Protein AF-A0A2D9Z9W0-F1 (afdb_monomer)

Structure (mmCIF, N/CA/C/O backbone):
data_AF-A0A2D9Z9W0-F1
#
_entry.id   AF-A0A2D9Z9W0-F1
#
loop_
_atom_site.group_PDB
_atom_site.id
_atom_site.type_symbol
_atom_site.label_atom_id
_atom_site.label_alt_id
_atom_site.label_comp_id
_atom_site.label_asym_id
_atom_site.label_entity_id
_atom_site.label_seq_id
_atom_site.pdbx_PDB_ins_code
_atom_site.Cartn_x
_atom_site.Cartn_y
_atom_site.Cartn_z
_atom_site.occupancy
_atom_site.B_iso_or_equiv
_atom_site.auth_seq_id
_atom_site.auth_comp_id
_atom_site.auth_asym_id
_atom_site.auth_atom_id
_atom_site.pdbx_PDB_model_num
ATOM 1 N N . MET A 1 1 ? 29.450 -23.496 -3.946 1.00 30.94 1 MET A N 1
ATOM 2 C CA . MET A 1 1 ? 28.168 -24.181 -3.694 1.00 30.94 1 MET A CA 1
ATOM 3 C C . MET A 1 1 ? 27.355 -23.281 -2.777 1.00 30.94 1 MET A C 1
ATOM 5 O O . MET A 1 1 ? 27.757 -23.101 -1.642 1.00 30.94 1 MET A O 1
ATOM 9 N N . SER A 1 2 ? 26.311 -22.672 -3.347 1.00 36.62 2 SER A N 1
ATOM 10 C CA . SER A 1 2 ? 25.190 -21.944 -2.730 1.00 36.62 2 SER A CA 1
ATOM 11 C C . SER A 1 2 ? 25.469 -20.823 -1.714 1.00 36.62 2 SER A C 1
ATOM 13 O O . SER A 1 2 ? 25.620 -21.081 -0.527 1.00 36.62 2 SER A O 1
ATOM 15 N N . LEU A 1 3 ? 25.364 -19.577 -2.180 1.00 26.69 3 LEU A N 1
ATOM 16 C CA . LEU A 1 3 ? 24.800 -18.461 -1.415 1.00 26.69 3 LEU A CA 1
ATOM 17 C C . LEU A 1 3 ? 23.817 -17.764 -2.360 1.00 26.69 3 LEU A C 1
ATOM 19 O O . LEU A 1 3 ? 24.197 -16.918 -3.162 1.00 26.69 3 LEU A O 1
ATOM 23 N N . HIS A 1 4 ? 22.566 -18.226 -2.338 1.00 31.64 4 HIS A N 1
ATOM 24 C CA . HIS A 1 4 ? 21.444 -17.438 -2.831 1.00 31.64 4 HIS A CA 1
ATOM 25 C C . HIS A 1 4 ? 21.341 -16.226 -1.909 1.00 31.64 4 HIS A C 1
ATOM 27 O O . HIS A 1 4 ? 20.743 -16.309 -0.840 1.00 31.64 4 HIS A O 1
ATOM 33 N N . ASP A 1 5 ? 21.981 -15.134 -2.310 1.00 30.39 5 ASP A N 1
ATOM 34 C CA . ASP A 1 5 ? 21.763 -13.818 -1.731 1.00 30.39 5 ASP A CA 1
ATOM 35 C C . ASP A 1 5 ? 20.418 -13.319 -2.267 1.00 30.39 5 ASP A C 1
ATOM 37 O O . ASP A 1 5 ? 20.311 -12.639 -3.286 1.00 30.39 5 ASP A O 1
ATOM 41 N N . SER A 1 6 ? 19.344 -13.838 -1.672 1.00 30.78 6 SER A N 1
ATOM 42 C CA . SER A 1 6 ? 18.001 -13.375 -1.962 1.00 30.78 6 SER A CA 1
ATOM 43 C C . SER A 1 6 ? 17.861 -11.981 -1.370 1.00 30.78 6 SER A C 1
ATOM 45 O O . SER A 1 6 ? 17.788 -11.833 -0.151 1.00 30.78 6 SER A O 1
ATOM 47 N N . THR A 1 7 ? 17.719 -10.997 -2.256 1.00 34.69 7 THR A N 1
ATOM 48 C CA . THR A 1 7 ? 17.347 -9.574 -2.096 1.00 34.69 7 THR A CA 1
ATOM 49 C C . THR A 1 7 ? 16.147 -9.305 -1.155 1.00 34.69 7 THR A C 1
ATOM 51 O O . THR A 1 7 ? 15.702 -8.175 -0.988 1.00 34.69 7 THR A O 1
ATOM 54 N N . PHE A 1 8 ? 15.600 -10.343 -0.524 1.00 31.48 8 PHE A N 1
ATOM 55 C CA . PHE A 1 8 ? 14.522 -10.321 0.453 1.00 31.48 8 PHE A CA 1
ATOM 56 C C . PHE A 1 8 ? 14.977 -9.991 1.886 1.00 31.48 8 PHE A C 1
ATOM 58 O O . PHE A 1 8 ? 14.178 -9.437 2.641 1.00 31.48 8 PHE A O 1
ATOM 65 N N . ASP A 1 9 ? 16.225 -10.284 2.274 1.00 30.88 9 ASP A N 1
ATOM 66 C CA . ASP A 1 9 ? 16.701 -10.045 3.653 1.00 30.88 9 ASP A CA 1
ATOM 67 C C . ASP A 1 9 ? 17.109 -8.581 3.925 1.00 30.88 9 ASP A C 1
ATOM 69 O O . ASP A 1 9 ? 17.178 -8.153 5.078 1.00 30.88 9 ASP A O 1
ATOM 73 N N . SER A 1 10 ? 17.284 -7.765 2.882 1.00 32.03 10 SER A N 1
ATOM 74 C CA . SER A 1 10 ? 17.683 -6.350 2.970 1.00 32.03 10 SER A CA 1
ATOM 75 C C . SER A 1 10 ? 16.520 -5.372 3.218 1.00 32.03 10 SER A C 1
ATOM 77 O O . SER A 1 10 ? 16.751 -4.177 3.397 1.00 32.03 10 SER A O 1
ATOM 79 N N . ILE A 1 11 ? 15.269 -5.852 3.280 1.00 35.59 11 ILE A N 1
ATOM 80 C CA . ILE A 1 11 ? 14.049 -5.024 3.425 1.00 35.59 11 ILE A CA 1
ATOM 81 C C . ILE A 1 11 ? 13.466 -5.111 4.849 1.00 35.59 11 ILE A C 1
ATOM 83 O O . ILE A 1 11 ? 12.259 -5.020 5.069 1.00 35.59 11 ILE A O 1
ATOM 87 N N . ARG A 1 12 ? 14.316 -5.266 5.868 1.00 29.95 12 ARG A N 1
ATOM 88 C CA . ARG A 1 12 ? 13.912 -4.993 7.255 1.00 29.95 12 ARG A CA 1
ATOM 89 C C . ARG A 1 12 ? 14.568 -3.714 7.765 1.00 29.95 12 ARG A C 1
ATOM 91 O O . ARG A 1 12 ? 15.708 -3.763 8.217 1.00 29.95 12 ARG A O 1
ATOM 98 N N . PRO A 1 13 ? 13.847 -2.581 7.779 1.00 33.75 13 PRO A N 1
ATOM 99 C CA . PRO A 1 13 ? 14.174 -1.499 8.687 1.00 33.75 13 PRO A CA 1
ATOM 100 C C . PRO A 1 13 ? 13.883 -1.955 10.121 1.00 33.75 13 PRO A C 1
ATOM 102 O O . PRO A 1 13 ? 12.813 -2.483 10.429 1.00 33.75 13 PRO A O 1
ATOM 105 N N . THR A 1 14 ? 14.873 -1.766 10.983 1.00 32.84 14 THR A N 1
ATOM 106 C CA . THR A 1 14 ? 14.839 -1.994 12.425 1.00 32.84 14 THR A CA 1
ATOM 107 C C . THR A 1 14 ? 13.664 -1.251 13.065 1.00 32.84 14 THR A C 1
ATOM 109 O O . THR A 1 14 ? 13.424 -0.076 12.802 1.00 32.84 14 THR A O 1
ATOM 112 N N . ASN A 1 15 ? 12.938 -1.967 13.917 1.00 39.62 15 ASN A N 1
ATOM 113 C CA . ASN A 1 15 ? 11.674 -1.601 14.555 1.00 39.62 15 ASN A CA 1
ATOM 114 C C . ASN A 1 15 ? 11.826 -0.544 15.684 1.00 39.62 15 ASN A C 1
ATOM 116 O O . ASN A 1 15 ? 11.206 -0.683 16.735 1.00 39.62 15 ASN A O 1
ATOM 120 N N . GLU A 1 16 ? 12.697 0.462 15.528 1.00 32.88 16 GLU A N 1
ATOM 121 C CA . GLU A 1 16 ? 13.099 1.375 16.622 1.00 32.88 16 GLU A CA 1
ATOM 122 C C . GLU A 1 16 ? 12.292 2.679 16.742 1.00 32.88 16 GLU A C 1
ATOM 124 O O . GLU A 1 16 ? 12.465 3.414 17.711 1.00 32.88 16 GLU A O 1
ATOM 129 N N . LEU A 1 17 ? 11.347 2.956 15.843 1.00 36.84 17 LEU A N 1
ATOM 130 C CA . LEU A 1 17 ? 10.369 4.034 16.036 1.00 36.84 17 LEU A CA 1
ATOM 131 C C . LEU A 1 17 ? 8.993 3.384 16.212 1.00 36.84 17 LEU A C 1
ATOM 133 O O . LEU A 1 17 ? 8.486 2.725 15.312 1.00 36.84 17 LEU A O 1
ATOM 137 N N . GLY A 1 18 ? 8.480 3.436 17.443 1.00 40.53 18 GLY A N 1
ATOM 138 C CA . GLY A 1 18 ? 7.416 2.570 17.945 1.00 40.53 18 GLY A CA 1
ATOM 139 C C . GLY A 1 18 ? 6.050 2.762 17.286 1.00 40.53 18 GLY A C 1
ATOM 140 O O . GLY A 1 18 ? 5.438 3.816 17.424 1.00 40.53 18 GLY A O 1
ATOM 141 N N . HIS A 1 19 ? 5.527 1.689 16.687 1.00 46.78 19 HIS A N 1
ATOM 142 C CA . HIS A 1 19 ? 4.183 1.653 16.095 1.00 46.78 19 HIS A CA 1
ATOM 143 C C . HIS A 1 19 ? 3.423 0.349 16.372 1.00 46.78 19 HIS A C 1
ATOM 145 O O . HIS A 1 19 ? 2.556 -0.033 15.600 1.00 46.78 19 HIS A O 1
ATOM 151 N N . GLY A 1 20 ? 3.684 -0.331 17.494 1.00 42.03 20 GLY A N 1
ATOM 152 C CA . GLY A 1 20 ? 2.724 -1.306 18.021 1.00 42.03 20 GLY A CA 1
ATOM 153 C C . GLY A 1 20 ? 1.573 -0.557 18.708 1.00 42.03 20 GLY A C 1
ATOM 154 O O . GLY A 1 20 ? 1.766 -0.001 19.777 1.00 42.03 20 GLY A O 1
ATOM 155 N N . SER A 1 21 ? 0.357 -0.437 18.195 1.00 57.59 21 SER A N 1
ATOM 156 C CA . SER A 1 21 ? -0.187 -0.880 16.925 1.00 57.59 21 SER A CA 1
ATOM 157 C C . SER A 1 21 ? -1.234 0.128 16.460 1.00 57.59 21 SER A C 1
ATOM 159 O O . SER A 1 21 ? -2.119 0.538 17.225 1.00 57.59 21 SER A O 1
ATOM 161 N N . ILE A 1 22 ? -1.161 0.506 15.183 1.00 57.50 22 ILE A N 1
ATOM 162 C CA . ILE A 1 22 ? -2.261 1.194 14.499 1.00 57.50 22 ILE A CA 1
ATOM 163 C C . ILE A 1 22 ? -3.547 0.410 14.786 1.00 57.50 22 ILE A C 1
ATOM 165 O O . ILE A 1 22 ? -4.534 1.002 15.199 1.00 57.50 22 ILE A O 1
ATOM 169 N N . THR A 1 23 ? -3.487 -0.929 14.738 1.00 55.66 23 THR A N 1
ATOM 170 C CA . THR A 1 23 ? -4.546 -1.894 15.086 1.00 55.66 23 THR A CA 1
ATOM 171 C C . THR A 1 23 ? -5.190 -1.706 16.465 1.00 55.66 23 THR A C 1
ATOM 173 O O . THR A 1 23 ? -6.415 -1.822 16.557 1.00 55.66 23 THR A O 1
ATOM 176 N N . LEU A 1 24 ? -4.426 -1.405 17.519 1.00 57.66 24 LEU A N 1
ATOM 177 C CA . LEU A 1 24 ? -4.925 -1.236 18.892 1.00 57.66 24 LEU A CA 1
ATOM 178 C C . LEU A 1 24 ? -5.542 0.145 19.099 1.00 57.66 24 LEU A C 1
ATOM 180 O O . LEU A 1 24 ? -6.640 0.229 19.647 1.00 57.66 24 LEU A O 1
ATOM 184 N N . LYS A 1 25 ? -4.928 1.203 18.547 1.00 61.66 25 LYS A N 1
ATOM 185 C CA . LYS A 1 25 ? -5.594 2.518 18.405 1.00 61.66 25 LYS A CA 1
ATOM 186 C C . LYS A 1 25 ? -6.893 2.366 17.599 1.00 61.66 25 LYS A C 1
ATOM 188 O O . LYS A 1 25 ? -7.937 2.925 17.922 1.00 61.66 25 LYS A O 1
ATOM 193 N N . LEU A 1 26 ? -6.823 1.475 16.616 1.00 59.41 26 LEU A N 1
ATOM 194 C CA . LEU A 1 26 ? -7.893 0.876 15.848 1.00 59.41 26 LEU A CA 1
ATOM 195 C C . LEU A 1 26 ? -9.118 0.441 16.646 1.00 59.41 26 LEU A C 1
ATOM 197 O O . LEU A 1 26 ? -10.258 0.856 16.414 1.00 59.41 26 LEU A O 1
ATOM 201 N N . GLN A 1 27 ? -8.881 -0.551 17.497 1.00 59.44 27 GLN A N 1
ATOM 202 C CA . GLN A 1 27 ? -9.932 -1.213 18.259 1.00 59.44 27 GLN A CA 1
ATOM 203 C C . GLN A 1 27 ? -10.588 -0.239 19.240 1.00 59.44 27 GLN A C 1
ATOM 205 O O . GLN A 1 27 ? -11.795 -0.309 19.445 1.00 59.44 27 GLN A O 1
ATOM 210 N N . GLN A 1 28 ? -9.820 0.713 19.774 1.00 58.38 28 GLN A N 1
ATOM 211 C CA . GLN A 1 28 ? -10.316 1.739 20.691 1.00 58.38 28 GLN A CA 1
ATOM 212 C C . GLN A 1 28 ? -11.275 2.728 20.002 1.00 58.38 28 GLN A C 1
ATOM 214 O O . GLN A 1 28 ? -12.323 3.053 20.560 1.00 58.38 28 GLN A O 1
ATOM 219 N N . ALA A 1 29 ? -10.978 3.139 18.765 1.00 58.09 29 ALA A N 1
ATOM 220 C CA . ALA A 1 29 ? -11.800 4.087 18.004 1.00 58.09 29 ALA A CA 1
ATOM 221 C C . ALA A 1 29 ? -13.135 3.519 17.487 1.00 58.09 29 ALA A C 1
ATOM 223 O O . ALA A 1 29 ? -14.080 4.272 17.257 1.00 58.09 29 ALA A O 1
ATOM 224 N N . ALA A 1 30 ? -13.257 2.194 17.351 1.00 57.53 30 ALA A N 1
ATOM 225 C CA . ALA A 1 30 ? -14.483 1.536 16.884 1.00 57.53 30 ALA A CA 1
ATOM 226 C C . ALA A 1 30 ? -15.685 1.683 17.847 1.00 57.53 30 ALA A C 1
ATOM 228 O O . ALA A 1 30 ? -16.795 1.287 17.503 1.00 57.53 30 ALA A O 1
ATOM 229 N N . THR A 1 31 ? -15.485 2.262 19.036 1.00 59.53 31 THR A N 1
ATOM 230 C CA . THR A 1 31 ? -16.519 2.447 20.069 1.00 59.53 31 THR A CA 1
ATOM 231 C C . THR A 1 31 ? -17.412 3.684 19.870 1.00 59.53 31 THR A C 1
ATOM 233 O O . THR A 1 31 ? -18.314 3.908 20.673 1.00 59.53 31 THR A O 1
ATOM 236 N N . GLY A 1 32 ? -17.225 4.459 18.791 1.00 56.34 32 GLY A N 1
ATOM 237 C CA . GLY A 1 32 ? -18.163 5.518 18.378 1.00 56.34 32 GLY A CA 1
ATOM 238 C C . GLY A 1 32 ? -17.997 6.869 19.084 1.00 56.34 32 GLY A C 1
ATOM 239 O O . GLY A 1 32 ? -18.909 7.687 19.044 1.00 56.34 32 GLY A O 1
ATOM 240 N N . ASN A 1 33 ? -16.851 7.114 19.721 1.00 62.94 33 ASN A N 1
ATOM 241 C CA . ASN A 1 33 ? -16.510 8.416 20.291 1.00 62.94 33 ASN A CA 1
ATOM 242 C C . ASN A 1 33 ? -15.847 9.306 19.219 1.00 62.94 33 ASN A C 1
ATOM 244 O O . ASN A 1 33 ? -14.841 8.901 18.634 1.00 62.94 33 ASN A O 1
ATOM 248 N N . GLU A 1 34 ? -16.390 10.502 18.974 1.00 64.12 34 GLU A N 1
ATOM 249 C CA . GLU A 1 34 ? -15.854 11.489 18.019 1.00 64.12 34 GLU A CA 1
ATOM 250 C C . GLU A 1 34 ? -14.382 11.838 18.314 1.00 64.12 34 GLU A C 1
ATOM 252 O O . GLU A 1 34 ? -13.560 11.866 17.396 1.00 64.12 34 GLU A O 1
ATOM 257 N N . ASP A 1 35 ? -14.002 11.950 19.593 1.00 68.06 35 ASP A N 1
ATOM 258 C CA . ASP A 1 35 ? -12.607 12.178 19.999 1.00 68.06 35 ASP A CA 1
ATOM 259 C C . ASP A 1 35 ? -11.703 11.003 19.595 1.00 68.06 35 ASP A C 1
ATOM 261 O O . ASP A 1 35 ? -10.560 11.180 19.169 1.00 68.06 35 ASP A O 1
ATOM 265 N N . ALA A 1 36 ? -12.219 9.774 19.683 1.00 64.81 36 ALA A N 1
ATOM 266 C CA . ALA A 1 36 ? -11.471 8.578 19.312 1.00 64.81 36 ALA A CA 1
ATOM 267 C C . ALA A 1 36 ? -11.328 8.439 17.787 1.00 64.81 36 ALA A C 1
ATOM 269 O O . ALA A 1 36 ? -10.308 7.937 17.314 1.00 64.81 36 ALA A O 1
ATOM 270 N N . GLN A 1 37 ? -12.304 8.926 17.013 1.00 64.69 37 GLN A N 1
ATOM 271 C CA . GLN A 1 37 ? -12.201 9.018 15.554 1.00 64.69 37 GLN A CA 1
ATOM 272 C C . GLN A 1 37 ? -11.162 10.054 15.123 1.00 64.69 37 GLN A C 1
ATOM 274 O O . GLN A 1 37 ? -10.390 9.789 14.203 1.00 64.69 37 GLN A O 1
ATOM 279 N N . GLN A 1 38 ? -11.086 11.198 15.806 1.00 71.31 38 GLN A N 1
ATOM 280 C CA . GLN A 1 38 ? -10.081 12.217 15.512 1.00 71.31 38 GLN A CA 1
ATOM 281 C C . GLN A 1 38 ? -8.663 11.736 15.847 1.00 71.31 38 GLN A C 1
ATOM 283 O O . GLN A 1 38 ? -7.757 11.868 15.023 1.00 71.31 38 GLN A O 1
ATOM 288 N N . VAL A 1 39 ? -8.467 11.120 17.018 1.00 72.81 39 VAL A N 1
ATOM 289 C CA . VAL A 1 39 ? -7.181 10.503 17.400 1.00 72.81 39 VAL A CA 1
ATOM 290 C C . VAL A 1 39 ? -6.769 9.439 16.390 1.00 72.81 39 VAL A C 1
ATOM 292 O O . VAL A 1 39 ? -5.602 9.350 16.003 1.00 72.81 39 VAL A O 1
ATOM 295 N N . LEU A 1 40 ? -7.736 8.644 15.940 1.00 71.50 40 LEU A N 1
ATOM 296 C CA . LEU A 1 40 ? -7.502 7.655 14.915 1.00 71.50 40 LEU A CA 1
ATOM 297 C C . LEU A 1 40 ? -7.059 8.293 13.591 1.00 71.50 40 LEU A C 1
ATOM 299 O O . LEU A 1 40 ? -6.064 7.872 13.003 1.00 71.50 40 LEU A O 1
ATOM 303 N N . PHE A 1 41 ? -7.801 9.288 13.119 1.00 76.88 41 PHE A N 1
ATOM 304 C CA . PHE A 1 41 ? -7.513 9.960 11.863 1.00 76.88 41 PHE A CA 1
ATOM 305 C C . PHE A 1 41 ? -6.070 10.474 11.838 1.00 76.88 41 PHE A C 1
ATOM 307 O O . PHE A 1 41 ? -5.323 10.163 10.913 1.00 76.88 41 PHE A O 1
ATOM 314 N N . VAL A 1 42 ? -5.651 11.173 12.900 1.00 78.75 42 VAL A N 1
ATOM 315 C CA . VAL A 1 42 ? -4.276 11.673 13.056 1.00 78.75 42 VAL A CA 1
ATOM 316 C C . VAL A 1 42 ? -3.266 10.529 12.993 1.00 78.75 42 VAL A C 1
ATOM 318 O O . VAL A 1 42 ? -2.332 10.583 12.197 1.00 78.75 42 VAL A O 1
ATOM 321 N N . ALA A 1 43 ? -3.490 9.458 13.761 1.00 77.69 43 ALA A N 1
ATOM 322 C CA . ALA A 1 43 ? -2.581 8.318 13.780 1.00 77.69 43 ALA A CA 1
ATOM 323 C C . ALA A 1 43 ? -2.443 7.654 12.402 1.00 77.69 43 ALA A C 1
ATOM 325 O O . ALA A 1 43 ? -1.339 7.307 12.008 1.00 77.69 43 ALA A O 1
ATOM 326 N N . VAL A 1 44 ? -3.535 7.485 11.652 1.00 77.94 44 VAL A N 1
ATOM 327 C CA . VAL A 1 44 ? -3.469 6.884 10.311 1.00 77.94 44 VAL A CA 1
ATOM 328 C C . VAL A 1 44 ? -2.750 7.801 9.332 1.00 77.94 44 VAL A C 1
ATOM 330 O O . VAL A 1 44 ? -1.946 7.325 8.537 1.00 77.94 44 VAL A O 1
ATOM 333 N N . MET A 1 45 ? -2.991 9.108 9.394 1.00 82.25 45 MET A N 1
ATOM 334 C CA . MET A 1 45 ? -2.312 10.042 8.502 1.00 82.25 45 MET A CA 1
ATOM 335 C C . MET A 1 45 ? -0.795 10.086 8.732 1.00 82.25 45 MET A C 1
ATOM 337 O O . MET A 1 45 ? -0.042 10.172 7.761 1.00 82.25 45 MET A O 1
ATOM 341 N N . ASP A 1 46 ? -0.335 9.978 9.980 1.00 81.31 46 ASP A N 1
ATOM 342 C CA . ASP A 1 46 ? 1.098 9.895 10.296 1.00 81.31 46 ASP A CA 1
ATOM 343 C C . ASP A 1 46 ? 1.752 8.651 9.674 1.00 81.31 46 ASP A C 1
ATOM 345 O O . ASP A 1 46 ? 2.857 8.711 9.129 1.00 81.31 46 ASP A O 1
ATOM 349 N N . GLU A 1 47 ? 1.039 7.529 9.679 1.00 79.44 47 GLU A N 1
ATOM 350 C CA . GLU A 1 47 ? 1.505 6.263 9.106 1.00 79.44 47 GLU A CA 1
ATOM 351 C C . GLU A 1 47 ? 1.536 6.317 7.582 1.00 79.44 47 GLU A C 1
ATOM 353 O O . GLU A 1 47 ? 2.483 5.842 6.955 1.00 79.44 47 GLU A O 1
ATOM 358 N N . LEU A 1 48 ? 0.550 6.974 6.969 1.00 82.69 48 LEU A N 1
ATOM 359 C CA . LEU A 1 48 ? 0.548 7.221 5.530 1.00 82.69 48 LEU A CA 1
ATOM 360 C C . LEU A 1 48 ? 1.714 8.132 5.123 1.00 82.69 48 LEU A C 1
ATOM 362 O O . LEU A 1 48 ? 2.376 7.843 4.127 1.00 82.69 48 LEU A O 1
ATOM 366 N N . LYS A 1 49 ? 2.072 9.151 5.919 1.00 83.00 49 LYS A N 1
ATOM 367 C CA . LYS A 1 49 ? 3.304 9.935 5.689 1.00 83.00 49 LYS A CA 1
ATOM 368 C C . LYS A 1 49 ? 4.563 9.073 5.774 1.00 83.00 49 LYS A C 1
ATOM 370 O O . LYS A 1 49 ? 5.451 9.181 4.926 1.00 83.00 49 LYS A O 1
ATOM 375 N N . ALA A 1 50 ? 4.668 8.219 6.792 1.00 83.00 50 ALA A N 1
ATOM 376 C CA . ALA A 1 50 ? 5.799 7.302 6.931 1.00 83.00 50 ALA A CA 1
ATOM 377 C C . ALA A 1 50 ? 5.880 6.323 5.747 1.00 83.00 50 ALA A C 1
ATOM 379 O O . ALA A 1 50 ? 6.965 6.036 5.232 1.00 83.00 50 ALA A O 1
ATOM 380 N N . SER A 1 51 ? 4.727 5.860 5.273 1.00 84.44 51 SER A N 1
ATOM 381 C CA . SER A 1 51 ? 4.611 5.007 4.099 1.00 84.44 51 SER A CA 1
ATOM 382 C C . SER A 1 51 ? 5.020 5.714 2.815 1.00 84.44 51 SER A C 1
ATOM 384 O O . SER A 1 51 ? 5.792 5.150 2.044 1.00 84.44 51 SER A O 1
ATOM 386 N N . ALA A 1 52 ? 4.618 6.974 2.625 1.00 85.12 52 ALA A N 1
ATOM 387 C CA . ALA A 1 52 ? 5.030 7.781 1.478 1.00 85.12 52 ALA A CA 1
ATOM 388 C C . ALA A 1 52 ? 6.552 7.867 1.392 1.00 85.12 52 ALA A C 1
ATOM 390 O O . ALA A 1 52 ? 7.120 7.549 0.352 1.00 85.12 52 ALA A O 1
ATOM 391 N N . ARG A 1 53 ? 7.236 8.157 2.507 1.00 85.81 53 ARG A N 1
ATOM 392 C CA . ARG A 1 53 ? 8.709 8.151 2.555 1.00 85.81 53 ARG A CA 1
ATOM 393 C C . ARG A 1 53 ? 9.310 6.809 2.147 1.00 85.81 53 ARG A C 1
ATOM 395 O O . ARG A 1 53 ? 10.338 6.773 1.478 1.00 85.81 53 ARG A O 1
ATOM 402 N N . ARG A 1 54 ? 8.714 5.695 2.581 1.00 83.12 54 ARG A N 1
ATOM 403 C CA . ARG A 1 54 ? 9.202 4.343 2.265 1.00 83.12 54 ARG A CA 1
ATOM 404 C C . ARG A 1 54 ? 8.996 3.998 0.793 1.00 83.12 54 ARG A C 1
ATOM 406 O O . ARG A 1 54 ? 9.894 3.431 0.179 1.00 83.12 54 ARG A O 1
ATOM 413 N N . ILE A 1 55 ? 7.832 4.341 0.254 1.00 83.94 55 ILE A N 1
ATOM 414 C CA . ILE A 1 55 ? 7.442 4.050 -1.124 1.00 83.94 55 ILE A CA 1
ATOM 415 C C . ILE A 1 55 ? 8.232 4.939 -2.089 1.00 83.94 55 ILE A C 1
ATOM 417 O O . ILE A 1 55 ? 8.808 4.406 -3.026 1.00 83.94 55 ILE A O 1
ATOM 421 N N . LEU A 1 56 ? 8.395 6.239 -1.813 1.00 84.12 56 LEU A N 1
ATOM 422 C CA . LEU A 1 56 ? 9.177 7.167 -2.649 1.00 84.12 56 LEU A CA 1
ATOM 423 C C . LEU A 1 56 ? 10.638 6.729 -2.854 1.00 84.12 56 LEU A C 1
ATOM 425 O O . LEU A 1 56 ? 11.215 6.986 -3.904 1.00 84.12 56 LEU A O 1
ATOM 429 N N . LYS A 1 57 ? 11.229 5.983 -1.909 1.00 81.25 57 LYS A N 1
ATOM 430 C CA . LYS A 1 57 ? 12.573 5.395 -2.082 1.00 81.25 57 LYS A CA 1
ATOM 431 C C . LYS A 1 57 ? 12.662 4.380 -3.229 1.00 81.25 57 LYS A C 1
ATOM 433 O O . LYS A 1 57 ? 13.773 4.108 -3.677 1.00 81.25 57 LYS A O 1
ATOM 438 N N . GLN A 1 58 ? 11.536 3.826 -3.679 1.00 81.94 58 GLN A N 1
ATOM 439 C CA . GLN A 1 58 ? 11.463 2.893 -4.809 1.00 81.94 58 GLN A CA 1
ATOM 440 C C . GLN A 1 58 ? 11.435 3.601 -6.175 1.00 81.94 58 GLN A C 1
ATOM 442 O O . GLN A 1 58 ? 11.478 2.922 -7.192 1.00 81.94 58 GLN A O 1
ATOM 447 N N . PHE A 1 59 ? 11.379 4.940 -6.207 1.00 81.44 59 PHE A N 1
ATOM 448 C CA . PHE A 1 59 ? 11.304 5.734 -7.438 1.00 81.44 59 PHE A CA 1
ATOM 449 C C . PHE A 1 59 ? 12.582 6.565 -7.604 1.00 81.44 59 PHE A C 1
ATOM 451 O O . PHE A 1 59 ? 12.610 7.731 -7.197 1.00 81.44 59 PHE A O 1
ATOM 458 N N . PRO A 1 60 ? 13.678 5.991 -8.140 1.00 74.56 60 PRO A N 1
ATOM 459 C CA . PRO A 1 60 ? 14.928 6.709 -8.377 1.00 74.56 60 PRO A CA 1
ATOM 460 C C . PRO A 1 60 ? 14.783 8.022 -9.129 1.00 74.56 60 PRO A C 1
ATOM 462 O O . PRO A 1 60 ? 15.481 8.974 -8.781 1.00 74.56 60 PRO A O 1
ATOM 465 N N . ARG A 1 61 ? 13.850 8.122 -10.084 1.00 74.62 61 ARG A N 1
ATOM 466 C CA . ARG A 1 61 ? 13.599 9.377 -10.820 1.00 74.62 61 ARG A CA 1
ATOM 467 C C . ARG A 1 61 ? 13.131 10.524 -9.929 1.00 74.62 61 ARG A C 1
ATOM 469 O O . ARG A 1 61 ? 13.349 11.685 -10.247 1.00 74.62 61 ARG A O 1
ATOM 476 N N . VAL A 1 62 ? 12.577 10.190 -8.768 1.00 70.75 62 VAL A N 1
ATOM 477 C CA . VAL A 1 62 ? 12.057 11.133 -7.778 1.00 70.75 62 VAL A CA 1
ATOM 478 C C . VAL A 1 62 ? 13.040 11.339 -6.609 1.00 70.75 62 VAL A C 1
ATOM 480 O O . VAL A 1 62 ? 12.881 12.277 -5.834 1.00 70.75 62 VAL A O 1
ATOM 483 N N . LYS A 1 63 ? 14.113 10.533 -6.491 1.00 64.31 63 LYS A N 1
ATOM 484 C CA . LYS A 1 63 ? 15.092 10.597 -5.377 1.00 64.31 63 LYS A CA 1
ATOM 485 C C . LYS A 1 63 ? 15.851 11.930 -5.270 1.00 64.31 63 LYS A C 1
ATOM 487 O O . LYS A 1 63 ? 16.450 12.182 -4.227 1.00 64.31 63 LYS A O 1
ATOM 492 N N . SER A 1 64 ? 15.859 12.759 -6.316 1.00 55.78 64 SER A N 1
ATOM 493 C CA . SER A 1 64 ? 16.510 14.080 -6.322 1.00 55.78 64 SER A CA 1
ATOM 494 C C . SER A 1 64 ? 15.618 15.219 -5.812 1.00 55.78 64 SER A C 1
ATOM 496 O O . SER A 1 64 ? 16.119 16.315 -5.559 1.00 55.78 64 SER A O 1
ATOM 498 N N . LEU A 1 65 ? 14.315 14.976 -5.652 1.00 59.81 65 LEU A N 1
ATOM 499 C CA . LEU A 1 65 ? 13.358 15.936 -5.111 1.00 59.81 65 LEU A CA 1
ATOM 500 C C . LEU A 1 65 ? 13.315 15.817 -3.586 1.00 59.81 65 LEU A C 1
ATOM 502 O O . LEU A 1 65 ? 13.461 14.727 -3.035 1.00 59.81 65 LEU A O 1
ATOM 506 N N . ASP A 1 66 ? 13.126 16.948 -2.905 1.00 70.62 66 ASP A N 1
ATOM 507 C CA . ASP A 1 66 ? 13.012 17.021 -1.448 1.00 70.62 66 ASP A CA 1
ATOM 508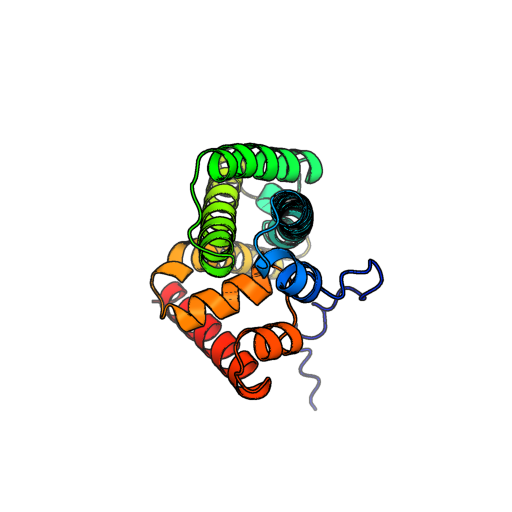 C C . ASP A 1 66 ? 11.888 16.084 -0.968 1.00 70.62 66 ASP A C 1
ATOM 510 O O . ASP A 1 66 ? 10.698 16.383 -1.090 1.00 70.62 66 ASP A O 1
ATOM 514 N N . ALA A 1 67 ? 12.264 14.894 -0.490 1.00 70.81 67 ALA A N 1
ATOM 515 C CA . ALA A 1 67 ? 11.324 13.822 -0.182 1.00 70.81 67 ALA A CA 1
ATOM 516 C C . ALA A 1 67 ? 10.303 14.244 0.885 1.00 70.81 67 ALA A C 1
ATOM 518 O O . ALA A 1 67 ? 9.182 13.738 0.886 1.00 70.81 67 ALA A O 1
ATOM 519 N N . ASP A 1 68 ? 10.660 15.180 1.770 1.00 80.06 68 ASP A N 1
ATOM 520 C CA . ASP A 1 68 ? 9.728 15.725 2.754 1.00 80.06 68 ASP A CA 1
ATOM 521 C C . ASP A 1 68 ? 8.710 16.686 2.119 1.00 80.06 68 ASP A C 1
ATOM 523 O O . ASP A 1 68 ? 7.552 16.691 2.540 1.00 80.06 68 ASP A O 1
ATOM 527 N N . MET A 1 69 ? 9.087 17.427 1.069 1.00 85.25 69 MET A N 1
ATOM 528 C CA . MET A 1 69 ? 8.142 18.233 0.285 1.00 85.25 69 MET A CA 1
ATOM 529 C C . MET A 1 69 ? 7.103 17.340 -0.400 1.00 85.25 69 MET A C 1
ATOM 531 O O . MET A 1 69 ? 5.908 17.550 -0.218 1.00 85.25 69 MET A O 1
ATOM 535 N N . LEU A 1 70 ? 7.533 16.278 -1.087 1.00 84.44 70 LEU A N 1
ATOM 536 C CA . LEU A 1 70 ? 6.604 15.363 -1.766 1.00 84.44 70 LEU A CA 1
ATOM 537 C C . LEU A 1 70 ? 5.684 14.624 -0.791 1.00 84.44 70 LEU A C 1
ATOM 539 O O . LEU A 1 70 ? 4.511 14.396 -1.076 1.00 84.44 70 LEU A O 1
ATOM 543 N N . VAL A 1 71 ? 6.194 14.254 0.385 1.00 86.88 71 VAL A N 1
ATOM 544 C CA . VAL A 1 71 ? 5.372 13.653 1.444 1.00 86.88 71 VAL A CA 1
ATOM 545 C C . VAL A 1 71 ? 4.338 14.646 1.968 1.00 86.88 71 VAL A C 1
ATOM 547 O O . VAL A 1 71 ? 3.213 14.237 2.264 1.00 86.88 71 VAL A O 1
ATOM 550 N N . ASN A 1 72 ? 4.690 15.929 2.079 1.00 86.69 72 ASN A N 1
ATOM 551 C CA . ASN A 1 72 ? 3.734 16.971 2.439 1.00 86.69 72 ASN A CA 1
ATOM 552 C C . ASN A 1 72 ? 2.671 17.160 1.351 1.00 86.69 72 ASN A C 1
ATOM 554 O O . ASN A 1 72 ? 1.495 17.180 1.700 1.00 86.69 72 ASN A O 1
ATOM 558 N N . ASP A 1 73 ? 3.042 17.176 0.070 1.00 89.06 73 ASP A N 1
ATOM 559 C CA . ASP A 1 73 ? 2.086 17.284 -1.043 1.00 89.06 73 ASP A CA 1
ATOM 560 C C . ASP A 1 73 ? 1.100 16.100 -1.057 1.00 89.06 73 ASP A C 1
ATOM 562 O O . ASP A 1 73 ? -0.119 16.287 -1.165 1.00 89.06 73 ASP A O 1
ATOM 566 N N . ILE A 1 74 ? 1.610 14.872 -0.865 1.00 88.38 74 ILE A N 1
ATOM 567 C CA . ILE A 1 74 ? 0.788 13.658 -0.720 1.00 88.38 74 ILE A CA 1
ATOM 568 C C . ILE A 1 74 ? -0.166 13.811 0.467 1.00 88.38 74 ILE A C 1
ATOM 570 O O . ILE A 1 74 ? -1.356 13.511 0.358 1.00 88.38 74 ILE A O 1
ATOM 574 N N . TYR A 1 75 ? 0.348 14.269 1.608 1.00 88.25 75 TYR A N 1
ATOM 575 C CA . TYR A 1 75 ? -0.442 14.437 2.819 1.00 88.25 75 TYR A CA 1
ATOM 576 C C . TYR A 1 75 ? -1.547 15.478 2.658 1.00 88.25 75 TYR A C 1
ATOM 578 O O . TYR A 1 75 ? -2.684 15.187 3.018 1.00 88.25 75 TYR A O 1
ATOM 586 N N . GLU A 1 76 ? -1.240 16.668 2.145 1.00 89.81 76 GLU A N 1
ATOM 587 C CA . GLU A 1 76 ? -2.210 17.754 1.987 1.00 89.81 76 GLU A CA 1
ATOM 588 C C . GLU A 1 76 ? -3.322 17.364 1.012 1.00 89.81 76 GLU A C 1
ATOM 590 O O . GLU A 1 76 ? -4.507 17.525 1.321 1.00 89.81 76 GLU A O 1
ATOM 595 N N . THR A 1 77 ? -2.947 16.756 -0.116 1.00 90.12 77 THR A N 1
ATOM 596 C CA . THR A 1 77 ? -3.898 16.244 -1.109 1.00 90.12 77 THR A CA 1
ATOM 597 C C . THR A 1 77 ? -4.808 15.184 -0.495 1.00 90.12 77 THR A C 1
ATOM 599 O O . THR A 1 77 ? -6.037 15.277 -0.576 1.00 90.12 77 THR A O 1
ATOM 602 N N . LEU A 1 78 ? -4.223 14.193 0.185 1.00 88.62 78 LEU A N 1
ATOM 603 C CA . LEU A 1 78 ? -4.986 13.119 0.807 1.00 88.62 78 LEU A CA 1
ATOM 604 C C . LEU A 1 78 ? -5.888 13.629 1.939 1.00 88.62 78 LEU A C 1
ATOM 606 O O . LEU A 1 78 ? -7.038 13.202 2.047 1.00 88.62 78 LEU A O 1
ATOM 610 N N . LEU A 1 79 ? -5.396 14.557 2.761 1.00 87.25 79 LEU A N 1
ATOM 611 C CA . LEU A 1 79 ? -6.154 15.189 3.838 1.00 87.25 79 LEU A CA 1
ATOM 612 C C . LEU A 1 79 ? -7.408 15.880 3.290 1.00 87.25 79 LEU A C 1
ATOM 614 O O . LEU A 1 79 ? -8.502 15.664 3.815 1.00 87.25 79 LEU A O 1
ATOM 618 N N . GLY A 1 80 ? -7.272 16.644 2.202 1.00 86.31 80 GLY A N 1
ATOM 619 C CA . GLY A 1 80 ? -8.403 17.285 1.526 1.00 86.31 80 GLY A CA 1
ATOM 620 C C . GLY A 1 80 ? -9.438 16.278 1.010 1.00 86.31 80 GLY A C 1
ATOM 621 O O . GLY A 1 80 ? -10.646 16.470 1.182 1.00 86.31 80 GLY A O 1
ATOM 622 N N . ILE A 1 81 ? -8.981 15.156 0.445 1.00 87.38 81 ILE A N 1
ATOM 623 C CA . ILE A 1 81 ? -9.864 14.081 -0.027 1.00 87.38 81 ILE A CA 1
ATOM 624 C C . ILE A 1 81 ? -10.605 13.419 1.140 1.00 87.38 81 ILE A C 1
ATOM 626 O O . ILE A 1 81 ? -11.808 13.181 1.039 1.00 87.38 81 ILE A O 1
ATOM 630 N N . LEU A 1 82 ? -9.920 13.103 2.240 1.00 84.19 82 LEU A N 1
ATOM 631 C CA . LEU A 1 82 ? -10.519 12.341 3.336 1.00 84.19 82 LEU A CA 1
ATOM 632 C C . LEU A 1 82 ? -11.462 13.178 4.205 1.00 84.19 82 LEU A C 1
ATOM 634 O O . LEU A 1 82 ? -12.501 12.660 4.604 1.00 84.19 82 LEU A O 1
ATOM 638 N N . ILE A 1 83 ? -11.166 14.461 4.445 1.00 82.69 83 ILE A N 1
ATOM 639 C CA . ILE A 1 83 ? -12.054 15.359 5.212 1.00 82.69 83 ILE A CA 1
ATOM 640 C C . ILE A 1 83 ? -13.403 15.560 4.505 1.00 82.69 83 ILE A C 1
ATOM 642 O O . ILE A 1 83 ? -14.426 15.754 5.157 1.00 82.69 83 ILE A O 1
ATOM 646 N N . SER A 1 84 ? -13.428 15.500 3.172 1.00 80.06 84 SER A N 1
ATOM 647 C CA . SER A 1 84 ? -14.658 15.679 2.389 1.00 80.06 84 SER A CA 1
ATOM 648 C C . SER A 1 84 ? -15.527 14.418 2.280 1.00 80.06 84 SER A C 1
ATOM 650 O O . SER A 1 84 ? -16.610 14.469 1.692 1.00 80.06 84 SER A O 1
ATOM 652 N N . LYS A 1 85 ? -15.084 13.279 2.832 1.00 80.38 85 LYS A N 1
ATOM 653 C CA . LYS A 1 85 ? -15.778 11.990 2.727 1.00 80.38 85 LYS A CA 1
ATOM 654 C C . LYS A 1 85 ? -16.483 11.603 4.023 1.00 80.38 85 LYS A C 1
ATOM 656 O O . LYS A 1 85 ? -16.038 11.912 5.121 1.00 80.38 85 LYS A O 1
ATOM 661 N N . GLN A 1 86 ? -17.583 10.870 3.868 1.00 77.94 86 GLN A N 1
ATOM 662 C CA . GLN A 1 86 ? -18.244 10.174 4.967 1.00 77.94 86 GLN A CA 1
ATOM 663 C C . GLN A 1 86 ? -17.794 8.715 4.993 1.00 77.94 86 GLN A C 1
ATOM 665 O O . GLN A 1 86 ? -17.633 8.092 3.943 1.00 77.94 86 GLN A O 1
ATOM 670 N N . PHE A 1 87 ? -17.617 8.175 6.197 1.00 78.88 87 PHE A N 1
ATOM 671 C CA . PHE A 1 87 ? -17.156 6.809 6.408 1.00 78.88 87 PHE A CA 1
ATOM 672 C C . PHE A 1 87 ? -18.181 6.037 7.225 1.00 78.88 87 PHE A C 1
ATOM 674 O O . PHE A 1 87 ? -18.599 6.472 8.293 1.00 78.88 87 PHE A O 1
ATOM 681 N N . GLU A 1 88 ? -18.571 4.874 6.716 1.00 74.38 88 GLU A N 1
ATOM 682 C CA . GLU A 1 88 ? -19.573 4.021 7.369 1.00 74.38 88 GLU A CA 1
ATOM 683 C C . GLU A 1 88 ? -19.004 3.317 8.599 1.00 74.38 88 GLU A C 1
ATOM 685 O O . GLU A 1 88 ? -19.690 3.097 9.592 1.00 74.38 88 GLU A O 1
ATOM 690 N N . ASN A 1 89 ? -17.735 2.930 8.516 1.00 73.38 89 ASN A N 1
ATOM 691 C CA . ASN A 1 89 ? -17.011 2.264 9.578 1.00 73.38 89 ASN A CA 1
ATOM 692 C C . ASN A 1 89 ? -15.501 2.411 9.343 1.00 73.38 89 ASN A C 1
ATOM 694 O O . ASN A 1 89 ? -15.035 2.925 8.322 1.00 73.38 89 ASN A O 1
ATOM 698 N N . ARG A 1 90 ? -14.728 1.921 10.308 1.00 74.12 90 ARG A N 1
ATOM 699 C CA . ARG A 1 90 ? -13.264 1.925 10.286 1.00 74.12 90 ARG A CA 1
ATOM 700 C C . ARG A 1 90 ? -12.671 1.213 9.065 1.00 74.12 90 ARG A C 1
ATOM 702 O O . ARG A 1 90 ? -11.665 1.668 8.531 1.00 74.12 90 ARG A O 1
ATOM 709 N N . GLU A 1 91 ? -13.243 0.089 8.644 1.00 76.00 91 GLU A N 1
ATOM 710 C CA . GLU A 1 91 ? -12.727 -0.654 7.488 1.00 76.00 91 GLU A CA 1
ATOM 711 C C . GLU A 1 91 ? -12.945 0.127 6.195 1.00 76.00 91 GLU A C 1
ATOM 713 O O . GLU A 1 91 ? -12.029 0.234 5.381 1.00 76.00 91 GLU A O 1
ATOM 718 N N . HIS A 1 92 ? -14.115 0.753 6.059 1.00 80.31 92 HIS A N 1
ATOM 719 C CA . HIS A 1 92 ? -14.441 1.624 4.939 1.00 80.31 92 HIS A CA 1
ATOM 720 C C . HIS A 1 92 ? -13.502 2.838 4.880 1.00 80.31 92 HIS A C 1
ATOM 722 O O . HIS A 1 92 ? -12.969 3.143 3.813 1.00 80.31 92 HIS A O 1
ATOM 728 N N . PHE A 1 93 ? -13.218 3.476 6.024 1.00 80.31 93 PHE A N 1
ATOM 729 C CA . PHE A 1 93 ? -12.222 4.549 6.111 1.00 80.31 93 PHE A CA 1
ATOM 730 C C . PHE A 1 93 ? -10.869 4.122 5.546 1.00 80.31 93 PHE A C 1
ATOM 732 O O . PHE A 1 93 ? -10.302 4.818 4.708 1.00 80.31 93 PHE A O 1
ATOM 739 N N . PHE A 1 94 ? -10.372 2.953 5.940 1.00 77.88 94 PHE A N 1
ATOM 740 C CA . PHE A 1 94 ? -9.074 2.486 5.475 1.00 77.88 94 PHE A CA 1
ATOM 741 C C . PHE A 1 94 ? -9.015 2.088 4.023 1.00 77.88 94 PHE A C 1
ATOM 743 O O . PHE A 1 94 ? -8.029 2.406 3.363 1.00 77.88 94 PHE A O 1
ATOM 750 N N . ALA A 1 95 ? -10.029 1.372 3.545 1.00 83.25 95 ALA A N 1
ATOM 751 C CA . ALA A 1 95 ? -10.093 0.994 2.146 1.00 83.25 95 ALA A CA 1
ATOM 752 C C . ALA A 1 95 ? -10.039 2.257 1.275 1.00 83.25 95 ALA A C 1
ATOM 754 O O . ALA A 1 95 ? -9.266 2.327 0.321 1.00 83.25 95 ALA A O 1
ATOM 755 N N . ILE A 1 96 ? -10.772 3.306 1.668 1.00 86.75 96 ILE A N 1
ATOM 756 C CA . ILE A 1 96 ? -10.710 4.606 1.000 1.00 86.75 96 ILE A CA 1
ATOM 757 C C . ILE A 1 96 ? -9.334 5.261 1.178 1.00 86.75 96 ILE A C 1
ATOM 759 O O . ILE A 1 96 ? -8.776 5.736 0.190 1.00 86.75 96 ILE A O 1
ATOM 763 N N . ALA A 1 97 ? -8.780 5.312 2.390 1.00 86.56 97 ALA A N 1
ATOM 764 C CA . ALA A 1 97 ? -7.512 5.986 2.664 1.00 86.56 97 ALA A CA 1
ATOM 765 C C . ALA A 1 97 ? -6.339 5.358 1.901 1.00 86.56 97 ALA A C 1
ATOM 767 O O . ALA A 1 97 ? -5.604 6.083 1.241 1.00 86.56 97 ALA A O 1
ATOM 768 N N . CYS A 1 98 ? -6.204 4.028 1.913 1.00 86.69 98 CYS A N 1
ATOM 769 C CA . CYS A 1 98 ? -5.134 3.323 1.198 1.00 86.69 98 CYS A CA 1
ATOM 770 C C . CYS A 1 98 ? -5.264 3.504 -0.312 1.00 86.69 98 CYS A C 1
ATOM 772 O O . CYS A 1 98 ? -4.285 3.819 -0.988 1.00 86.69 98 CYS A O 1
ATOM 774 N N . LYS A 1 99 ? -6.488 3.376 -0.834 1.00 89.62 99 LYS A N 1
ATOM 775 C CA . LYS A 1 99 ? -6.764 3.578 -2.254 1.00 89.62 99 LYS A CA 1
ATOM 776 C C . LYS A 1 99 ? -6.421 4.997 -2.697 1.00 89.62 99 LYS A C 1
ATOM 778 O O . LYS A 1 99 ? -5.674 5.161 -3.652 1.00 89.62 99 LYS A O 1
ATOM 783 N N . ASN A 1 100 ? -6.924 6.022 -2.008 1.00 91.69 100 ASN A N 1
ATOM 784 C CA . ASN A 1 100 ? -6.624 7.409 -2.380 1.00 91.69 100 ASN A CA 1
ATOM 785 C C . ASN A 1 100 ? -5.140 7.725 -2.193 1.00 91.69 100 ASN A C 1
ATOM 787 O O . ASN A 1 100 ? -4.565 8.369 -3.055 1.00 91.69 100 ASN A O 1
ATOM 791 N N . PHE A 1 101 ? -4.498 7.201 -1.148 1.00 90.56 101 PHE A N 1
ATOM 792 C CA . PHE A 1 101 ? -3.057 7.333 -0.962 1.00 90.56 101 PHE A CA 1
ATOM 793 C C . PHE A 1 101 ? -2.262 6.778 -2.156 1.00 90.56 101 PHE A C 1
ATOM 795 O O . PHE A 1 101 ? -1.377 7.460 -2.662 1.00 90.56 101 PHE A O 1
ATOM 802 N N . ARG A 1 102 ? -2.597 5.572 -2.639 1.00 90.31 102 ARG A N 1
ATOM 803 C CA . ARG A 1 102 ? -1.975 4.956 -3.826 1.00 90.31 102 ARG A CA 1
ATOM 804 C C . ARG A 1 102 ? -2.117 5.837 -5.064 1.00 90.31 102 ARG A C 1
ATOM 806 O O . ARG A 1 102 ? -1.123 6.089 -5.738 1.00 90.31 102 ARG A O 1
ATOM 813 N N . TRP A 1 103 ? -3.332 6.314 -5.338 1.00 92.69 103 TRP A N 1
ATOM 814 C CA . TRP A 1 103 ? -3.609 7.180 -6.486 1.00 92.69 103 TRP A CA 1
ATOM 815 C C . TRP A 1 103 ? -2.879 8.520 -6.381 1.00 92.69 103 TRP A C 1
ATOM 817 O O . TRP A 1 103 ? -2.166 8.888 -7.303 1.00 92.69 103 TRP A O 1
ATOM 827 N N . THR A 1 104 ? -2.953 9.192 -5.231 1.00 91.88 104 THR A N 1
ATOM 828 C CA . THR A 1 104 ? -2.248 10.456 -4.986 1.00 91.88 104 THR A CA 1
ATOM 829 C C . THR A 1 104 ? -0.733 10.304 -5.122 1.00 91.88 104 THR A C 1
ATOM 831 O O . THR A 1 104 ? -0.089 11.144 -5.744 1.00 91.88 104 THR A O 1
ATOM 834 N N . LEU A 1 105 ? -0.155 9.225 -4.585 1.00 88.94 105 LEU A N 1
ATOM 835 C CA . LEU A 1 105 ? 1.272 8.953 -4.734 1.00 88.94 105 LEU A CA 1
ATOM 836 C C . LEU A 1 105 ? 1.643 8.742 -6.205 1.00 88.94 105 LEU A C 1
ATOM 838 O O . LEU A 1 105 ? 2.644 9.288 -6.655 1.00 88.94 105 LEU A O 1
ATOM 842 N N . LEU A 1 106 ? 0.843 7.981 -6.956 1.00 90.06 106 LEU A N 1
ATOM 843 C CA . LEU A 1 106 ? 1.066 7.765 -8.385 1.00 90.06 106 LEU A CA 1
ATOM 844 C C . LEU A 1 106 ? 0.969 9.053 -9.193 1.00 90.06 106 LEU A C 1
ATOM 846 O O . LEU A 1 106 ? 1.815 9.270 -10.053 1.00 90.06 106 LEU A O 1
ATOM 850 N N . ASP A 1 107 ? -0.033 9.888 -8.935 1.00 90.88 107 ASP A N 1
ATOM 851 C CA . ASP A 1 107 ? -0.220 11.151 -9.647 1.00 90.88 107 ASP A CA 1
ATOM 852 C C . ASP A 1 107 ? 0.995 12.062 -9.446 1.00 90.88 107 ASP A C 1
ATOM 854 O O . ASP A 1 107 ? 1.588 12.518 -10.424 1.00 90.88 107 ASP A O 1
ATOM 858 N N . ILE A 1 108 ? 1.444 12.212 -8.196 1.00 88.31 108 ILE A N 1
ATOM 859 C CA . ILE A 1 108 ? 2.628 13.008 -7.850 1.00 88.31 108 ILE A CA 1
ATOM 860 C C . ILE A 1 108 ? 3.895 12.412 -8.471 1.00 88.31 108 ILE A C 1
ATOM 862 O O . ILE A 1 108 ? 4.671 13.130 -9.097 1.00 88.31 108 ILE A O 1
ATOM 866 N N . VAL A 1 109 ? 4.111 11.097 -8.357 1.00 85.94 109 VAL A N 1
ATOM 867 C CA . VAL A 1 109 ? 5.273 10.433 -8.973 1.00 85.94 109 VAL A CA 1
ATOM 868 C C . VAL A 1 109 ? 5.265 10.606 -10.490 1.00 85.94 109 VAL A C 1
ATOM 870 O O . VAL A 1 109 ? 6.315 10.871 -11.070 1.00 85.94 109 VAL A O 1
ATOM 873 N N . ASN A 1 110 ? 4.110 10.475 -11.145 1.00 86.69 110 ASN A N 1
ATOM 874 C CA . ASN A 1 110 ? 3.988 10.623 -12.593 1.00 86.69 110 ASN A CA 1
ATOM 875 C C . ASN A 1 110 ? 4.301 12.050 -13.036 1.00 86.69 110 ASN A C 1
ATOM 877 O O . ASN A 1 110 ? 5.076 12.230 -13.971 1.00 86.69 110 ASN A O 1
ATOM 881 N N . GLU A 1 111 ? 3.735 13.048 -12.357 1.00 86.50 111 GLU A N 1
ATOM 882 C CA . GLU A 1 111 ? 4.014 14.459 -12.622 1.00 86.50 111 GLU A CA 1
ATOM 883 C C . GLU A 1 111 ? 5.511 14.751 -12.475 1.00 86.50 111 GLU A C 1
ATOM 885 O O . GLU A 1 111 ? 6.138 15.266 -13.400 1.00 86.50 111 GLU A O 1
ATOM 890 N N . LYS A 1 112 ? 6.119 14.323 -11.362 1.00 82.50 112 LYS A N 1
ATOM 891 C CA . LYS A 1 112 ? 7.542 14.562 -11.096 1.00 82.50 112 LYS A CA 1
ATOM 892 C C . LYS A 1 112 ? 8.469 13.824 -12.044 1.00 82.50 112 LYS A C 1
ATOM 894 O O . LYS A 1 112 ? 9.443 14.407 -12.500 1.00 82.50 112 LYS A O 1
ATOM 899 N N . THR A 1 113 ? 8.131 12.594 -12.413 1.00 76.25 113 THR A N 1
ATOM 900 C CA . THR A 1 113 ? 8.901 11.820 -13.393 1.00 76.25 113 THR A CA 1
ATOM 901 C C . THR A 1 113 ? 8.869 12.455 -14.784 1.00 76.25 113 THR A C 1
ATOM 903 O O . THR A 1 113 ? 9.830 12.320 -15.529 1.00 76.25 113 THR A O 1
ATOM 906 N N . ILE A 1 114 ? 7.782 13.138 -15.158 1.00 76.94 114 ILE A N 1
ATOM 907 C CA . ILE A 1 114 ? 7.703 13.873 -16.430 1.00 76.94 114 ILE A CA 1
ATOM 908 C C . ILE A 1 114 ? 8.567 15.142 -16.380 1.00 76.94 114 ILE A C 1
ATOM 910 O O . ILE A 1 114 ? 9.202 15.482 -17.376 1.00 76.94 114 ILE A O 1
ATOM 914 N N . GLU A 1 115 ? 8.599 15.837 -15.238 1.00 73.31 115 GLU A N 1
ATOM 915 C CA . GLU A 1 115 ? 9.439 17.028 -15.039 1.00 73.31 115 GLU A CA 1
ATOM 916 C C . GLU A 1 115 ? 10.939 16.695 -15.033 1.00 73.31 115 GLU A C 1
ATOM 918 O O . GLU A 1 115 ? 11.759 17.471 -15.528 1.00 73.31 115 GLU A O 1
ATOM 923 N N . THR A 1 116 ? 11.309 15.542 -14.477 1.00 63.22 116 THR A N 1
ATOM 924 C CA . THR A 1 116 ? 12.688 15.057 -14.436 1.00 63.22 116 THR A CA 1
ATOM 925 C C . THR A 1 116 ? 12.979 14.208 -15.679 1.00 63.22 116 THR A C 1
ATOM 927 O O . THR A 1 116 ? 12.579 13.050 -15.751 1.00 63.22 116 THR A O 1
ATOM 930 N N . GLU A 1 117 ? 13.679 14.773 -16.666 1.00 63.69 117 GLU A N 1
ATOM 931 C CA . GLU A 1 117 ? 14.234 14.055 -17.834 1.00 63.69 117 GLU A CA 1
ATOM 932 C C . GLU A 1 117 ? 14.941 12.725 -17.450 1.00 63.69 117 GLU A C 1
ATOM 934 O O . GLU A 1 117 ? 15.316 12.544 -16.287 1.00 63.69 117 GLU A O 1
ATOM 939 N N . PRO A 1 118 ? 15.132 11.768 -18.392 1.00 59.97 118 PRO A N 1
ATOM 940 C CA . PRO A 1 118 ? 15.642 10.428 -18.088 1.00 59.97 118 PRO A CA 1
ATOM 941 C C . PRO A 1 118 ? 16.898 10.443 -17.212 1.00 59.97 118 PRO A C 1
ATOM 943 O O . PRO A 1 118 ? 17.766 11.299 -17.360 1.00 59.97 118 PRO A O 1
ATOM 946 N N . LEU A 1 119 ? 16.986 9.458 -16.313 1.00 60.97 119 LEU A N 1
ATOM 947 C CA . LEU A 1 119 ? 18.066 9.297 -15.340 1.00 60.97 119 LEU A CA 1
ATOM 948 C C . LEU A 1 119 ? 19.437 9.188 -16.049 1.00 60.97 119 LEU A C 1
ATOM 950 O O . LEU A 1 119 ? 19.901 8.097 -16.370 1.00 60.97 119 LEU A O 1
ATOM 954 N N . ILE A 1 120 ? 20.107 10.315 -16.297 1.00 55.34 120 ILE A N 1
ATOM 955 C CA . ILE A 1 120 ? 21.518 10.362 -16.709 1.00 55.34 120 ILE A CA 1
ATOM 956 C C . ILE A 1 120 ? 22.331 10.579 -15.426 1.00 55.34 120 ILE A C 1
ATOM 958 O O . ILE A 1 120 ? 22.813 11.672 -15.143 1.00 55.34 120 ILE A O 1
ATOM 962 N N . GLY A 1 121 ? 22.375 9.546 -14.579 1.00 55.44 121 GLY A N 1
ATOM 963 C CA . GLY A 1 121 ? 23.051 9.553 -13.277 1.00 55.44 121 GLY A CA 1
ATOM 964 C C . GLY A 1 121 ? 24.278 8.635 -13.235 1.00 55.44 121 GLY A C 1
ATOM 965 O O . GLY A 1 121 ? 24.290 7.565 -13.850 1.00 55.44 121 GLY A O 1
ATOM 966 N N . ASP A 1 122 ? 25.292 9.076 -12.489 1.00 50.62 122 ASP A N 1
ATOM 967 C CA . ASP A 1 122 ? 26.666 8.552 -12.382 1.00 50.62 122 ASP A CA 1
ATOM 968 C C . ASP A 1 122 ? 26.785 7.292 -11.486 1.00 50.62 122 ASP A C 1
ATOM 970 O O . ASP A 1 122 ? 27.593 7.240 -10.561 1.00 50.62 122 ASP A O 1
ATOM 974 N N . HIS A 1 123 ? 25.930 6.283 -11.709 1.00 54.25 123 HIS A N 1
ATOM 975 C CA . HIS A 1 123 ? 25.966 5.006 -10.980 1.00 54.25 123 HIS A CA 1
ATOM 976 C C . HIS A 1 123 ? 26.503 3.838 -11.823 1.00 54.25 123 HIS A C 1
ATOM 978 O O . HIS A 1 123 ? 26.248 3.736 -13.025 1.00 54.25 123 HIS A O 1
ATOM 984 N N . ASP A 1 124 ? 27.275 2.984 -11.143 1.00 61.41 124 ASP A N 1
ATOM 985 C CA . ASP A 1 124 ? 28.088 1.885 -11.663 1.00 61.41 124 ASP A CA 1
ATOM 986 C C . ASP A 1 124 ? 27.276 0.849 -12.468 1.00 61.41 124 ASP A C 1
ATOM 988 O O . ASP A 1 124 ? 26.363 0.210 -11.952 1.00 61.41 124 ASP A O 1
ATOM 992 N N . SER A 1 125 ? 27.702 0.618 -13.716 1.00 70.06 125 SER A N 1
ATOM 993 C CA . SER A 1 125 ? 27.210 -0.369 -14.701 1.00 70.06 125 SER A CA 1
ATOM 994 C C . SER A 1 125 ? 25.803 -0.149 -15.301 1.00 70.06 125 SER A C 1
ATOM 996 O O . SER A 1 125 ? 24.885 0.375 -14.678 1.00 70.06 125 SER A O 1
ATOM 998 N N . GLU A 1 126 ? 25.634 -0.530 -16.574 1.00 71.81 126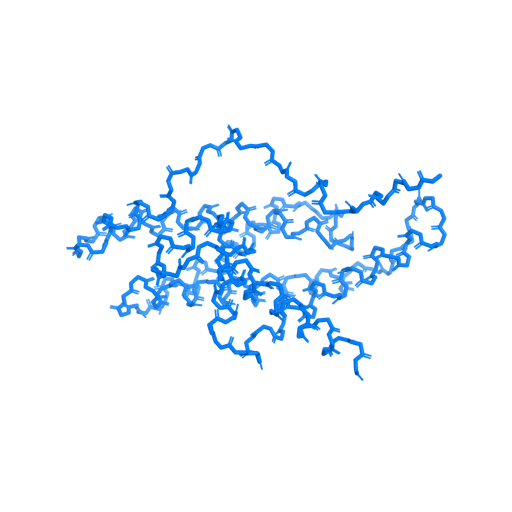 GLU A N 1
ATOM 999 C CA . GLU A 1 126 ? 24.348 -0.459 -17.294 1.00 71.81 126 GLU A CA 1
ATOM 1000 C C . GLU A 1 126 ? 23.298 -1.429 -16.728 1.00 71.81 126 GLU A C 1
ATOM 1002 O O . GLU A 1 126 ? 22.134 -1.048 -16.625 1.00 71.81 126 GLU A O 1
ATOM 1007 N N . ASP A 1 127 ? 23.711 -2.618 -16.279 1.00 72.94 127 ASP A N 1
ATOM 1008 C CA . ASP A 1 127 ? 22.812 -3.641 -15.724 1.00 72.94 127 ASP A CA 1
ATOM 1009 C C . ASP A 1 127 ? 22.105 -3.164 -14.444 1.00 72.94 127 ASP A C 1
ATOM 1011 O O . ASP A 1 127 ? 20.888 -3.281 -14.324 1.00 72.94 127 ASP A O 1
ATOM 1015 N N . ALA A 1 128 ? 22.831 -2.527 -13.517 1.00 71.62 128 ALA A N 1
ATOM 1016 C CA . ALA A 1 128 ? 22.242 -2.014 -12.277 1.00 71.62 128 ALA A CA 1
ATOM 1017 C C . ALA A 1 128 ? 21.183 -0.923 -12.528 1.00 71.62 128 ALA A C 1
ATOM 1019 O O . ALA A 1 128 ? 20.185 -0.842 -11.811 1.00 71.62 128 ALA A O 1
ATOM 1020 N N . ARG A 1 129 ? 21.375 -0.094 -13.566 1.00 71.19 129 ARG A N 1
ATOM 1021 C CA . ARG A 1 129 ? 20.401 0.935 -13.969 1.00 71.19 129 ARG A CA 1
ATOM 1022 C C . ARG A 1 129 ? 19.145 0.322 -14.577 1.00 71.19 129 ARG A C 1
ATOM 1024 O O . ARG A 1 129 ? 18.047 0.815 -14.324 1.00 71.19 129 ARG A O 1
ATOM 1031 N N . GLN A 1 130 ? 19.309 -0.739 -15.362 1.00 73.94 130 GLN A N 1
ATOM 1032 C CA . GLN A 1 130 ? 18.193 -1.463 -15.956 1.00 73.94 130 GLN A CA 1
ATOM 1033 C C . GLN A 1 130 ? 17.328 -2.125 -14.874 1.00 73.94 130 GLN A C 1
ATOM 1035 O O . GLN A 1 130 ? 16.108 -1.963 -14.897 1.00 73.94 130 GLN A O 1
ATOM 1040 N N . ASP A 1 131 ? 17.954 -2.775 -13.889 1.00 76.94 131 ASP A N 1
ATOM 1041 C CA . ASP A 1 131 ? 17.256 -3.395 -12.758 1.00 76.94 131 ASP A CA 1
ATOM 1042 C C . ASP A 1 131 ? 16.491 -2.360 -11.917 1.00 76.94 131 ASP A C 1
ATOM 1044 O O . ASP A 1 131 ? 15.351 -2.591 -11.508 1.00 76.94 131 ASP A O 1
ATOM 1048 N N . GLU A 1 132 ? 17.092 -1.200 -11.637 1.00 76.00 132 GLU A N 1
ATOM 1049 C CA . GLU A 1 132 ? 16.430 -0.147 -10.858 1.00 76.00 132 GLU A CA 1
ATOM 1050 C C . GLU A 1 132 ? 15.208 0.421 -11.594 1.00 76.00 132 GLU A C 1
ATOM 1052 O O . GLU A 1 132 ? 14.159 0.643 -10.984 1.00 76.00 132 GLU A O 1
ATOM 1057 N N . PHE A 1 133 ? 15.323 0.597 -12.912 1.00 75.62 133 PHE A N 1
ATOM 1058 C CA . PHE A 1 133 ? 14.229 1.066 -13.755 1.00 75.62 133 PHE A CA 1
ATOM 1059 C C . PHE A 1 133 ? 13.085 0.050 -13.848 1.00 75.62 133 PHE A C 1
ATOM 1061 O O . PHE A 1 133 ? 11.921 0.421 -13.700 1.00 75.62 133 PHE A O 1
ATOM 1068 N N . GLU A 1 134 ? 13.395 -1.231 -14.051 1.00 79.12 134 GLU A N 1
ATOM 1069 C CA . GLU A 1 134 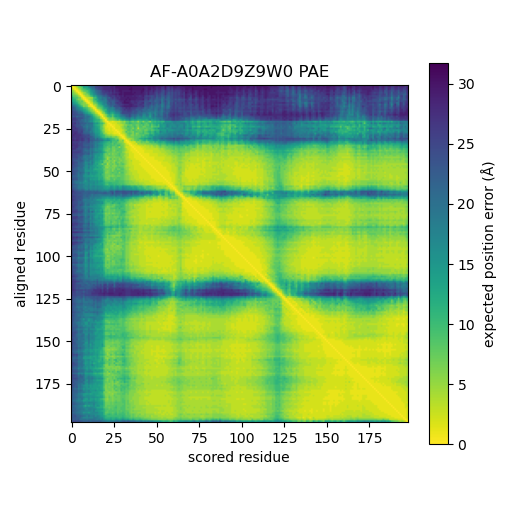? 12.381 -2.287 -14.099 1.00 79.12 134 GLU A CA 1
ATOM 1070 C C . GLU A 1 134 ? 11.636 -2.409 -12.761 1.00 79.12 134 GLU A C 1
ATOM 1072 O O . GLU A 1 134 ? 10.411 -2.553 -12.736 1.00 79.12 134 GLU A O 1
ATOM 1077 N N . ASN A 1 135 ? 12.351 -2.260 -11.641 1.00 81.69 135 ASN A N 1
ATOM 1078 C CA . ASN A 1 135 ? 11.740 -2.213 -10.316 1.00 81.69 135 ASN A CA 1
ATOM 1079 C C . ASN A 1 135 ? 10.818 -0.994 -10.146 1.00 81.69 135 ASN A C 1
ATOM 1081 O O . ASN A 1 135 ? 9.692 -1.163 -9.674 1.00 81.69 135 ASN A O 1
ATOM 1085 N N . GLU A 1 136 ? 11.251 0.212 -10.537 1.00 83.44 136 GLU A N 1
ATOM 1086 C CA . GLU A 1 136 ? 10.415 1.424 -10.487 1.00 83.44 136 GLU A CA 1
ATOM 1087 C C . GLU A 1 136 ? 9.114 1.233 -11.280 1.00 83.44 136 GLU A C 1
ATOM 1089 O O . GLU A 1 136 ? 8.019 1.464 -10.756 1.00 83.44 136 GLU A O 1
ATOM 1094 N N . GLU A 1 137 ? 9.214 0.757 -12.524 1.00 85.00 137 GLU A N 1
ATOM 1095 C CA . GLU A 1 137 ? 8.055 0.529 -13.389 1.00 85.00 137 GLU A CA 1
ATOM 1096 C C . GLU A 1 137 ? 7.124 -0.548 -12.829 1.00 85.00 137 GLU A C 1
ATOM 1098 O O . GLU A 1 137 ? 5.903 -0.368 -12.840 1.00 85.00 137 GLU A O 1
ATOM 1103 N N . PHE A 1 138 ? 7.670 -1.626 -12.258 1.00 86.06 138 PHE A N 1
ATOM 1104 C CA . PHE A 1 138 ? 6.862 -2.635 -11.582 1.00 86.06 138 PHE A CA 1
ATOM 1105 C C . PHE A 1 138 ? 6.123 -2.057 -10.367 1.00 86.06 138 PHE A C 1
ATOM 1107 O O . PHE A 1 138 ? 4.940 -2.344 -10.180 1.00 86.06 138 PHE A O 1
ATOM 1114 N N . TYR A 1 139 ? 6.764 -1.214 -9.549 1.00 85.00 139 TYR A N 1
ATOM 1115 C CA . TYR A 1 139 ? 6.094 -0.548 -8.426 1.00 85.00 139 TYR A CA 1
ATOM 1116 C C . TYR A 1 139 ? 4.991 0.405 -8.900 1.00 85.00 139 TYR A C 1
ATOM 1118 O O . TYR A 1 139 ? 3.883 0.364 -8.355 1.00 85.00 139 TYR A O 1
ATOM 1126 N N . ARG A 1 140 ? 5.251 1.220 -9.936 1.00 86.88 140 ARG A N 1
ATOM 1127 C CA . ARG A 1 140 ? 4.228 2.073 -10.577 1.00 86.88 140 ARG A CA 1
ATOM 1128 C C . ARG A 1 140 ? 3.043 1.235 -11.049 1.00 86.88 140 ARG A C 1
ATOM 1130 O O . ARG A 1 140 ? 1.891 1.563 -10.759 1.00 86.88 140 ARG A O 1
ATOM 1137 N N . PHE A 1 141 ? 3.324 0.130 -11.734 1.00 89.25 141 PHE A N 1
ATOM 1138 C CA . PHE A 1 141 ? 2.318 -0.806 -12.215 1.00 89.25 141 PHE A CA 1
ATOM 1139 C C . PHE A 1 141 ? 1.509 -1.414 -11.062 1.00 89.25 141 PHE A C 1
ATOM 1141 O O . PHE A 1 141 ? 0.282 -1.328 -11.052 1.00 89.25 141 PHE A O 1
ATOM 1148 N N . ALA A 1 142 ? 2.173 -1.977 -10.052 1.00 88.06 142 ALA A N 1
ATOM 1149 C CA . ALA A 1 142 ? 1.529 -2.637 -8.921 1.00 88.06 142 ALA A CA 1
ATOM 1150 C C . ALA A 1 142 ? 0.605 -1.686 -8.148 1.00 88.06 142 ALA A C 1
ATOM 1152 O O . ALA A 1 142 ? -0.518 -2.051 -7.802 1.00 88.06 142 ALA A O 1
ATOM 1153 N N . LEU A 1 143 ? 1.036 -0.442 -7.919 1.00 86.75 143 LEU A N 1
ATOM 1154 C CA . LEU A 1 143 ? 0.190 0.573 -7.294 1.00 86.75 143 LEU A CA 1
ATOM 1155 C C . LEU A 1 143 ? -1.034 0.900 -8.160 1.00 86.75 143 LEU A C 1
ATOM 1157 O O . LEU A 1 143 ? -2.121 1.095 -7.627 1.00 86.75 143 LEU A O 1
ATOM 1161 N N . LYS A 1 144 ? -0.907 0.908 -9.486 1.00 90.88 144 LYS A N 1
ATOM 1162 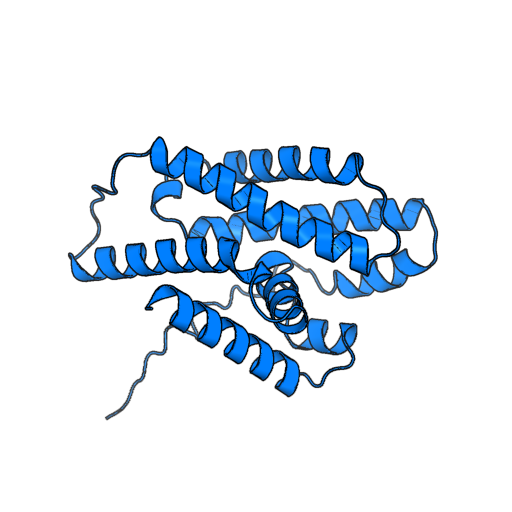C CA . LYS A 1 144 ? -2.018 1.255 -10.379 1.00 90.88 144 LYS A CA 1
ATOM 1163 C C . LYS A 1 144 ? -3.047 0.130 -10.503 1.00 90.88 144 LYS A C 1
ATOM 1165 O O . LYS A 1 144 ? -4.243 0.391 -10.430 1.00 90.88 144 LYS A O 1
ATOM 1170 N N . TYR A 1 145 ? -2.585 -1.109 -10.651 1.00 90.50 145 TYR A N 1
ATOM 1171 C CA . TYR A 1 145 ? -3.419 -2.253 -11.042 1.00 90.50 145 TYR A CA 1
ATOM 1172 C C . TYR A 1 145 ? -3.827 -3.169 -9.877 1.00 90.50 145 TYR A C 1
ATOM 1174 O O . TYR A 1 145 ? -4.455 -4.202 -10.088 1.00 90.50 145 TYR A O 1
ATOM 1182 N N . LEU A 1 146 ? -3.516 -2.810 -8.627 1.00 89.62 146 LEU A N 1
ATOM 1183 C CA . LEU A 1 146 ? -3.947 -3.606 -7.468 1.00 89.62 146 LEU A CA 1
ATOM 1184 C C . LEU A 1 146 ? -5.474 -3.697 -7.325 1.00 89.62 146 LEU A C 1
ATOM 1186 O O . LEU A 1 146 ? -5.980 -4.693 -6.823 1.00 89.62 146 LEU A O 1
ATOM 1190 N N . ASP A 1 147 ? -6.213 -2.674 -7.753 1.00 89.44 147 ASP A N 1
ATOM 1191 C CA . ASP A 1 147 ? -7.680 -2.685 -7.672 1.00 89.44 147 ASP A CA 1
ATOM 1192 C C . ASP A 1 147 ? -8.300 -3.684 -8.672 1.00 89.44 147 ASP A C 1
ATOM 1194 O O . ASP A 1 147 ? -9.469 -4.040 -8.531 1.00 89.44 147 ASP A O 1
ATOM 1198 N N . ASP A 1 148 ? -7.516 -4.153 -9.649 1.00 90.69 148 ASP A N 1
ATOM 1199 C CA . ASP A 1 148 ? -7.958 -5.062 -10.709 1.00 90.69 148 ASP A CA 1
ATOM 1200 C C . ASP A 1 148 ? -7.727 -6.541 -10.358 1.00 90.69 148 ASP A C 1
ATOM 1202 O O . ASP A 1 148 ? -8.112 -7.437 -11.115 1.00 90.69 148 ASP A O 1
ATOM 1206 N N . ILE A 1 149 ? -7.107 -6.818 -9.206 1.00 91.56 149 ILE A N 1
ATOM 1207 C CA . ILE A 1 149 ? -6.988 -8.175 -8.669 1.00 91.56 149 ILE A CA 1
ATOM 1208 C C . ILE A 1 149 ? -8.089 -8.458 -7.636 1.00 91.56 149 ILE A C 1
ATOM 1210 O O . ILE A 1 149 ? -8.982 -7.652 -7.385 1.00 91.56 149 ILE A O 1
ATOM 1214 N N . ASP A 1 150 ? -8.047 -9.647 -7.035 1.00 94.25 150 ASP A N 1
ATOM 1215 C CA . ASP A 1 150 ? -9.007 -10.044 -6.008 1.00 94.25 150 ASP A CA 1
ATOM 1216 C C . ASP A 1 150 ? -9.027 -9.044 -4.820 1.00 94.25 150 ASP A C 1
ATOM 1218 O O . ASP A 1 150 ? -7.958 -8.723 -4.286 1.00 94.25 150 ASP A O 1
ATOM 1222 N N . PRO A 1 151 ? -10.209 -8.568 -4.371 1.00 91.44 151 PRO A N 1
ATOM 1223 C CA . PRO A 1 151 ? -10.312 -7.541 -3.330 1.00 91.44 151 PRO A CA 1
ATOM 1224 C C . PRO A 1 151 ? -9.658 -7.916 -1.997 1.00 91.44 151 PRO A C 1
ATOM 1226 O O . PRO A 1 151 ? -9.152 -7.051 -1.280 1.00 91.44 151 PRO A O 1
ATOM 1229 N N . GLU A 1 152 ? -9.653 -9.201 -1.642 1.00 92.25 152 GLU A N 1
ATOM 1230 C CA . GLU A 1 152 ? -9.033 -9.677 -0.409 1.00 92.25 152 GLU A CA 1
ATOM 1231 C C . GLU A 1 152 ? -7.502 -9.647 -0.522 1.00 92.25 152 GLU A C 1
ATOM 1233 O O . GLU A 1 152 ? -6.806 -9.283 0.429 1.00 92.25 152 GLU A O 1
ATOM 1238 N N . LEU A 1 153 ? -6.972 -9.969 -1.706 1.00 94.06 153 LEU A N 1
ATOM 1239 C CA . LEU A 1 153 ? -5.550 -9.835 -2.011 1.00 94.06 153 LEU A CA 1
ATOM 1240 C C . LEU A 1 153 ? -5.111 -8.366 -2.004 1.00 94.06 153 LEU A C 1
ATOM 1242 O O . LEU A 1 153 ? -4.097 -8.043 -1.382 1.00 94.06 153 LEU A O 1
ATOM 1246 N N . ALA A 1 154 ? -5.894 -7.482 -2.628 1.00 92.00 154 ALA A N 1
ATOM 1247 C CA . ALA A 1 154 ? -5.651 -6.042 -2.631 1.00 92.00 154 ALA A CA 1
ATOM 1248 C C . ALA A 1 154 ? -5.600 -5.478 -1.203 1.00 92.00 154 ALA A C 1
ATOM 1250 O O . ALA A 1 154 ? -4.633 -4.822 -0.828 1.00 92.00 154 ALA A O 1
ATOM 1251 N N . MET A 1 155 ? -6.574 -5.839 -0.361 1.00 91.06 155 MET A N 1
ATOM 1252 C CA . MET A 1 155 ? -6.613 -5.460 1.055 1.00 91.06 155 MET A CA 1
ATOM 1253 C C . MET A 1 155 ? -5.350 -5.892 1.818 1.00 91.06 155 MET A C 1
ATOM 1255 O O . MET A 1 155 ? -4.843 -5.141 2.654 1.00 91.06 155 MET A O 1
ATOM 1259 N N . ILE A 1 156 ? -4.840 -7.103 1.571 1.00 92.31 156 ILE A N 1
ATOM 1260 C CA . ILE A 1 156 ? -3.621 -7.597 2.230 1.00 92.31 156 ILE A CA 1
ATOM 1261 C C . ILE A 1 156 ? -2.396 -6.800 1.770 1.00 92.31 156 ILE A C 1
ATOM 1263 O O . ILE A 1 156 ? -1.569 -6.428 2.606 1.00 92.31 156 ILE A O 1
ATOM 1267 N N . VAL A 1 157 ? -2.288 -6.510 0.470 1.00 90.44 157 VAL A N 1
ATOM 1268 C CA . VAL A 1 157 ? -1.193 -5.695 -0.073 1.00 90.44 157 VAL A CA 1
ATOM 1269 C C . VAL A 1 157 ? -1.259 -4.269 0.462 1.00 90.44 157 VAL A C 1
ATOM 1271 O O . VAL A 1 157 ? -0.241 -3.778 0.934 1.00 90.44 157 VAL A O 1
ATOM 1274 N N . ASP A 1 158 ? -2.428 -3.631 0.488 1.00 88.69 158 ASP A N 1
ATOM 1275 C CA . ASP A 1 158 ? -2.606 -2.288 1.049 1.00 88.69 158 ASP A CA 1
ATOM 1276 C C . ASP A 1 158 ? -2.183 -2.229 2.515 1.00 88.69 158 ASP A C 1
ATOM 1278 O O . ASP A 1 158 ? -1.399 -1.372 2.920 1.00 88.69 158 ASP A O 1
ATOM 1282 N N . ARG A 1 159 ? -2.636 -3.181 3.332 1.00 86.06 159 ARG A N 1
ATOM 1283 C CA . ARG A 1 159 ? -2.268 -3.204 4.752 1.00 86.06 159 ARG A CA 1
ATOM 1284 C C . ARG A 1 159 ? -0.768 -3.385 4.952 1.00 86.06 159 ARG A C 1
ATOM 1286 O O . ARG A 1 159 ? -0.191 -2.726 5.812 1.00 86.06 159 ARG A O 1
ATOM 1293 N N . HIS A 1 160 ? -0.126 -4.237 4.157 1.00 86.06 160 HIS A N 1
ATOM 1294 C CA . HIS A 1 160 ? 1.306 -4.478 4.295 1.00 86.06 160 HIS A CA 1
ATOM 1295 C C . HIS A 1 160 ? 2.156 -3.335 3.725 1.00 86.06 160 HIS A C 1
ATOM 1297 O O . HIS A 1 160 ? 3.052 -2.821 4.391 1.00 86.06 160 HIS A O 1
ATOM 1303 N N . LEU A 1 161 ? 1.865 -2.917 2.495 1.00 81.25 161 LEU A N 1
ATOM 1304 C CA . LEU A 1 161 ? 2.669 -1.967 1.734 1.00 81.25 161 LEU A CA 1
ATOM 1305 C C . LEU A 1 161 ? 2.325 -0.520 2.096 1.00 81.25 161 LEU A C 1
ATOM 1307 O O . LEU A 1 161 ? 3.230 0.278 2.335 1.00 81.25 161 LEU A O 1
ATOM 1311 N N . VAL A 1 162 ? 1.037 -0.185 2.197 1.00 81.31 162 VAL A N 1
ATOM 1312 C CA . VAL A 1 162 ? 0.573 1.181 2.475 1.00 81.31 162 VAL A CA 1
ATOM 1313 C C . VAL A 1 162 ? 0.502 1.452 3.974 1.00 81.31 162 VAL A C 1
ATOM 1315 O O . VAL A 1 162 ? 1.052 2.453 4.415 1.00 81.31 162 VAL A O 1
ATOM 1318 N N . LEU A 1 163 ? -0.085 0.569 4.783 1.00 79.25 163 LEU A N 1
ATOM 1319 C CA . LEU A 1 163 ? -0.181 0.795 6.236 1.00 79.25 163 LEU A CA 1
ATOM 1320 C C . LEU A 1 163 ? 1.025 0.274 7.031 1.00 79.25 163 LEU A C 1
ATOM 1322 O O . LEU A 1 163 ? 1.074 0.459 8.241 1.00 79.25 163 LEU A O 1
ATOM 1326 N N . GLY A 1 164 ? 1.989 -0.388 6.382 1.00 78.38 164 GLY A N 1
ATOM 1327 C CA . GLY A 1 164 ? 3.183 -0.912 7.053 1.00 78.38 164 GLY A CA 1
ATOM 1328 C C . GLY A 1 164 ? 2.909 -2.057 8.035 1.00 78.38 164 GLY A C 1
ATOM 1329 O O . GLY A 1 164 ? 3.785 -2.396 8.827 1.00 78.38 164 GLY A O 1
ATOM 1330 N N . MET A 1 165 ? 1.715 -2.657 8.002 1.00 82.75 165 MET A N 1
ATOM 1331 C CA . MET A 1 165 ? 1.327 -3.706 8.940 1.00 82.75 165 MET A CA 1
ATOM 1332 C C . MET A 1 165 ? 2.120 -4.988 8.695 1.00 82.75 165 MET A C 1
ATOM 1334 O O . MET A 1 165 ? 2.292 -5.447 7.562 1.00 82.75 165 MET A O 1
ATOM 1338 N N . SER A 1 166 ? 2.542 -5.637 9.770 1.00 85.50 166 SER A N 1
ATOM 1339 C CA . SER A 1 166 ? 3.105 -6.982 9.719 1.00 85.50 166 SER A CA 1
ATOM 1340 C C . SER A 1 166 ? 2.037 -8.033 9.390 1.00 85.50 166 SER A C 1
ATOM 1342 O O . SER A 1 166 ? 0.845 -7.854 9.643 1.00 85.50 166 SER A O 1
ATOM 1344 N N . TYR A 1 167 ? 2.457 -9.206 8.903 1.00 87.19 167 TYR A N 1
ATOM 1345 C CA . TYR A 1 167 ? 1.530 -10.328 8.692 1.00 87.19 167 TYR A CA 1
ATOM 1346 C C . TYR A 1 167 ? 0.823 -10.780 9.976 1.00 87.19 167 TYR A C 1
ATOM 1348 O O . TYR A 1 167 ? -0.269 -11.337 9.901 1.00 87.19 167 TYR A O 1
ATOM 1356 N N . THR A 1 168 ? 1.435 -10.555 11.143 1.00 86.88 168 THR A N 1
ATOM 1357 C CA . THR A 1 168 ? 0.811 -10.839 12.440 1.00 86.88 168 THR A CA 1
ATOM 1358 C C . THR A 1 168 ? -0.338 -9.871 12.705 1.00 86.88 168 THR A C 1
ATOM 1360 O O . THR A 1 168 ? -1.444 -10.313 12.987 1.00 86.88 168 THR A O 1
ATOM 1363 N N . GLU A 1 169 ? -0.127 -8.570 12.521 1.00 81.25 169 GLU A N 1
ATOM 1364 C CA . GLU A 1 169 ? -1.181 -7.568 12.729 1.00 81.25 169 GLU A CA 1
ATOM 1365 C C . GLU A 1 169 ? -2.328 -7.725 11.722 1.00 81.25 169 GLU A C 1
ATOM 1367 O O . GLU A 1 169 ? -3.497 -7.575 12.075 1.00 81.25 169 GLU A O 1
ATOM 1372 N N . ILE A 1 170 ? -2.016 -8.076 10.469 1.00 84.69 170 ILE A N 1
ATOM 1373 C CA . ILE A 1 170 ? -3.038 -8.371 9.454 1.00 84.69 170 ILE A CA 1
ATOM 1374 C C . ILE A 1 170 ? -3.822 -9.633 9.837 1.00 84.69 170 ILE A C 1
ATOM 1376 O O . ILE A 1 170 ? -5.042 -9.667 9.683 1.00 84.69 170 ILE A O 1
ATOM 1380 N N . SER A 1 171 ? -3.146 -10.662 10.353 1.00 87.56 171 SER A N 1
ATOM 1381 C CA . SER A 1 171 ? -3.775 -11.888 10.859 1.00 87.56 171 SER A CA 1
ATOM 1382 C C . SER A 1 171 ? -4.748 -11.586 12.002 1.00 87.56 171 SER A C 1
ATOM 1384 O O . SER A 1 171 ? -5.903 -12.001 11.940 1.00 87.56 171 SER A O 1
ATOM 1386 N N . GLU A 1 172 ? -4.333 -10.784 12.983 1.00 83.38 172 GLU A N 1
ATOM 1387 C CA . GLU A 1 172 ? -5.178 -10.360 14.106 1.00 83.38 172 GLU A CA 1
ATOM 1388 C C . GLU A 1 172 ? -6.400 -9.551 13.654 1.00 83.38 172 GLU A C 1
ATOM 1390 O O . GLU A 1 172 ? -7.492 -9.732 14.187 1.00 83.38 172 GLU A O 1
ATOM 1395 N N . GLN A 1 173 ? -6.241 -8.683 12.650 1.00 80.88 173 GLN A N 1
ATOM 1396 C CA . GLN A 1 173 ? -7.344 -7.875 12.127 1.00 80.88 173 GLN A CA 1
ATOM 1397 C C . GLN A 1 173 ? -8.342 -8.696 11.300 1.00 80.88 173 GLN A C 1
ATOM 1399 O O . GLN A 1 173 ? -9.536 -8.416 11.320 1.00 80.88 173 GLN A O 1
ATOM 1404 N N . THR A 1 174 ? -7.856 -9.672 10.535 1.00 84.81 174 THR A N 1
ATOM 1405 C CA . THR A 1 174 ? -8.678 -10.439 9.582 1.00 84.81 174 THR A CA 1
ATOM 1406 C C . THR A 1 174 ? -9.236 -11.735 10.156 1.00 84.81 174 THR A C 1
ATOM 1408 O O . THR A 1 174 ? -10.129 -12.327 9.556 1.00 84.81 174 THR A O 1
ATOM 1411 N N . GLY A 1 175 ? -8.677 -12.228 11.264 1.00 88.31 175 GLY A N 1
ATOM 1412 C CA . GLY A 1 175 ? -8.939 -13.575 11.774 1.00 88.31 175 GLY A CA 1
ATOM 1413 C C . GLY A 1 175 ? -8.313 -14.695 10.930 1.00 88.31 175 GLY A C 1
ATOM 1414 O O . GLY A 1 175 ? -8.497 -15.872 11.238 1.00 88.31 175 GLY A O 1
ATOM 1415 N N . MET A 1 176 ? -7.568 -14.364 9.871 1.00 93.88 176 MET A N 1
ATOM 1416 C CA . MET A 1 176 ? -6.854 -15.339 9.045 1.00 93.88 176 MET A CA 1
ATOM 1417 C C . MET A 1 176 ? -5.603 -15.826 9.772 1.00 93.88 176 MET A C 1
ATOM 1419 O O . MET A 1 176 ? -4.981 -15.068 10.512 1.00 93.88 176 MET A O 1
ATOM 1423 N N . ALA A 1 177 ? -5.156 -17.056 9.514 1.00 96.69 177 ALA A N 1
ATOM 1424 C CA . ALA A 1 177 ? -3.852 -17.500 10.000 1.00 96.69 177 ALA A CA 1
ATOM 1425 C C . ALA A 1 177 ? -2.722 -16.674 9.357 1.00 96.69 177 ALA A C 1
ATOM 1427 O O . ALA A 1 177 ? -2.756 -16.384 8.161 1.00 96.69 177 ALA A O 1
ATOM 1428 N N . ARG A 1 178 ? -1.671 -16.347 10.122 1.00 95.88 178 ARG A N 1
ATOM 1429 C CA . ARG A 1 178 ? -0.492 -15.611 9.620 1.00 95.88 178 ARG A CA 1
ATOM 1430 C C . ARG A 1 178 ? 0.124 -16.245 8.364 1.00 95.88 178 ARG A C 1
ATOM 1432 O O . ARG A 1 178 ? 0.564 -15.524 7.472 1.00 95.88 178 ARG A O 1
ATOM 1439 N N . SER A 1 179 ? 0.151 -17.577 8.283 1.00 96.19 179 SER A N 1
ATOM 1440 C CA . SER A 1 179 ? 0.613 -18.308 7.095 1.00 96.19 179 SER A CA 1
ATOM 1441 C C . SER A 1 179 ? -0.259 -18.024 5.871 1.00 96.19 179 SER A C 1
ATOM 1443 O O . SER A 1 179 ? 0.276 -17.757 4.801 1.00 96.19 179 SER A O 1
ATOM 1445 N N . THR A 1 180 ? -1.582 -17.999 6.040 1.00 97.31 180 THR A N 1
ATOM 1446 C CA . THR A 1 180 ? -2.545 -17.661 4.985 1.00 97.31 180 THR A CA 1
ATOM 1447 C C . THR A 1 180 ? -2.382 -16.221 4.510 1.00 97.31 180 THR A C 1
ATOM 1449 O O . THR A 1 180 ? -2.421 -15.971 3.310 1.00 97.31 180 THR A O 1
ATOM 1452 N N . VAL A 1 181 ? -2.148 -15.269 5.421 1.00 95.19 181 VAL A N 1
ATOM 1453 C CA . VAL A 1 181 ? -1.862 -13.871 5.050 1.00 95.19 181 VAL A CA 1
ATOM 1454 C C . VAL A 1 181 ? -0.609 -13.787 4.179 1.00 95.19 181 VAL A C 1
ATOM 1456 O O . VAL A 1 181 ? -0.634 -13.157 3.124 1.00 95.19 181 VAL A O 1
ATOM 1459 N N . HIS A 1 182 ? 0.473 -14.448 4.596 1.00 94.56 182 HIS A N 1
ATOM 1460 C CA . HIS A 1 182 ? 1.721 -14.465 3.838 1.00 94.56 182 HIS A CA 1
ATOM 1461 C C . HIS A 1 182 ? 1.550 -15.106 2.452 1.00 94.56 182 HIS A C 1
ATOM 1463 O O . HIS A 1 182 ? 1.997 -14.552 1.451 1.00 94.56 182 HIS A O 1
ATOM 1469 N N . GLU A 1 183 ? 0.860 -16.246 2.379 1.00 95.19 183 GLU A N 1
ATOM 1470 C CA . GLU A 1 183 ? 0.564 -16.931 1.119 1.00 95.19 183 GLU A CA 1
ATOM 1471 C C . GLU A 1 183 ? -0.249 -16.046 0.167 1.00 95.19 183 GLU A C 1
ATOM 1473 O O . GLU A 1 183 ? 0.084 -15.924 -1.012 1.00 95.19 183 GLU A O 1
ATOM 1478 N N . ARG A 1 184 ? -1.281 -15.370 0.682 1.00 96.44 184 ARG A N 1
ATOM 1479 C CA . ARG A 1 184 ? -2.112 -14.446 -0.097 1.00 96.44 184 ARG A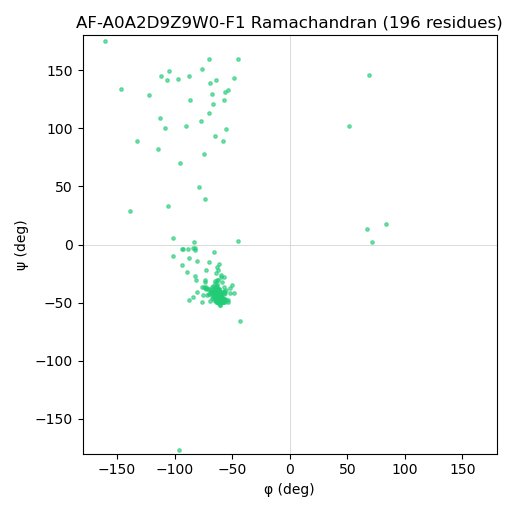 CA 1
ATOM 1480 C C . ARG A 1 184 ? -1.323 -13.235 -0.585 1.00 96.44 184 ARG A C 1
ATOM 1482 O O . ARG A 1 184 ? -1.445 -12.879 -1.752 1.00 96.44 184 ARG A O 1
ATOM 1489 N N . PHE A 1 185 ? -0.457 -12.656 0.245 1.00 93.75 185 PHE A N 1
ATOM 1490 C CA . PHE A 1 185 ? 0.433 -11.573 -0.184 1.00 93.75 185 PHE A CA 1
ATOM 1491 C C . PHE A 1 185 ? 1.357 -12.011 -1.337 1.00 93.75 185 PHE A C 1
ATOM 1493 O O . PHE A 1 185 ? 1.478 -11.319 -2.353 1.00 93.75 185 PHE A O 1
ATOM 1500 N N . ASN A 1 186 ? 1.961 -13.197 -1.224 1.00 92.25 186 ASN A N 1
ATOM 1501 C CA . ASN A 1 186 ? 2.803 -13.754 -2.284 1.00 92.25 186 ASN A CA 1
ATOM 1502 C C . ASN A 1 186 ? 1.999 -14.004 -3.567 1.00 92.25 186 ASN A C 1
ATOM 1504 O O . ASN A 1 186 ? 2.460 -13.660 -4.655 1.00 92.25 186 ASN A O 1
ATOM 1508 N N . LYS A 1 187 ? 0.782 -14.547 -3.446 1.00 94.12 187 LYS A N 1
ATOM 1509 C CA . LYS A 1 187 ? -0.133 -14.750 -4.575 1.00 94.12 187 LYS A CA 1
ATOM 1510 C C . LYS A 1 187 ? -0.472 -13.430 -5.271 1.00 94.12 187 LYS A C 1
ATOM 1512 O O . LYS A 1 187 ? -0.408 -13.367 -6.493 1.00 94.12 187 LYS A O 1
ATOM 1517 N N . ALA A 1 188 ? -0.786 -12.381 -4.511 1.00 92.69 188 ALA A N 1
ATOM 1518 C CA . ALA A 1 188 ? -1.062 -11.050 -5.048 1.00 92.69 188 ALA A CA 1
ATOM 1519 C C . ALA A 1 188 ? 0.130 -10.517 -5.859 1.00 92.69 188 ALA A C 1
ATOM 1521 O O . ALA A 1 188 ? -0.020 -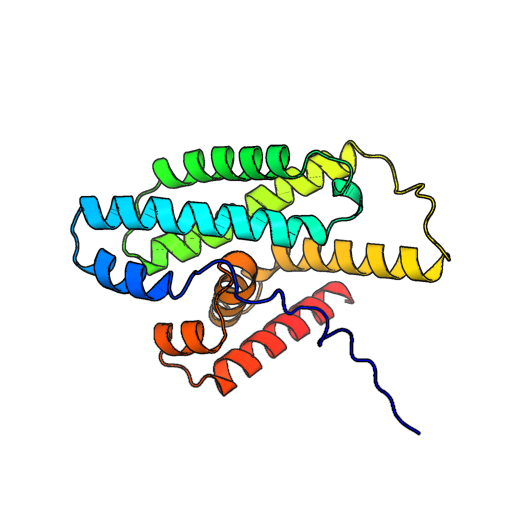10.115 -7.009 1.00 92.69 188 ALA A O 1
ATOM 1522 N N . THR A 1 189 ? 1.334 -10.613 -5.289 1.00 87.88 189 THR A N 1
ATOM 1523 C CA . THR A 1 189 ? 2.574 -10.163 -5.936 1.00 87.88 189 THR A CA 1
ATOM 1524 C C . THR A 1 189 ? 2.862 -10.948 -7.219 1.00 87.88 189 THR A C 1
ATOM 1526 O O . THR A 1 189 ? 3.260 -10.364 -8.223 1.00 87.88 189 THR A O 1
ATOM 1529 N N . GLN A 1 190 ? 2.637 -12.265 -7.222 1.00 89.94 190 GLN A N 1
ATOM 1530 C CA . GLN A 1 190 ? 2.804 -13.103 -8.415 1.00 89.94 190 GLN A CA 1
ATOM 1531 C C . GLN A 1 190 ? 1.809 -12.745 -9.524 1.00 89.94 190 GLN A C 1
ATOM 1533 O O . GLN A 1 190 ? 2.200 -12.693 -10.688 1.00 89.94 190 GLN A O 1
ATOM 1538 N N . LEU A 1 191 ? 0.545 -12.479 -9.177 1.00 92.56 191 LEU A N 1
ATOM 1539 C CA . LEU A 1 191 ? -0.462 -12.041 -10.146 1.00 92.56 191 LEU A CA 1
ATOM 1540 C C . LEU A 1 191 ? -0.070 -10.707 -10.784 1.00 92.56 191 LEU A C 1
ATOM 1542 O O . LEU A 1 191 ? -0.090 -10.596 -12.004 1.00 92.56 191 LEU A O 1
ATOM 1546 N N . LEU A 1 192 ? 0.354 -9.733 -9.976 1.00 88.94 192 LEU A N 1
ATOM 1547 C CA . LEU A 1 192 ? 0.804 -8.430 -10.471 1.00 88.94 192 LEU A CA 1
ATOM 1548 C C . LEU A 1 192 ? 2.040 -8.547 -11.365 1.00 88.94 192 LEU A C 1
ATOM 1550 O O . LEU A 1 192 ? 2.086 -7.917 -12.413 1.00 88.94 192 LEU A O 1
ATOM 1554 N N . LYS A 1 193 ? 3.020 -9.381 -10.990 1.00 87.56 193 LYS A N 1
ATOM 1555 C CA . LYS A 1 193 ? 4.201 -9.641 -11.831 1.00 87.56 193 LYS A CA 1
ATOM 1556 C C . LYS A 1 193 ? 3.814 -10.239 -13.174 1.00 87.56 193 LYS A C 1
ATOM 1558 O O . LYS A 1 193 ? 4.306 -9.790 -14.196 1.00 87.56 193 LYS A O 1
ATOM 1563 N N . LYS A 1 194 ? 2.902 -11.212 -13.174 1.00 90.00 194 LYS A N 1
ATOM 1564 C CA . LYS A 1 194 ? 2.408 -11.804 -14.415 1.00 90.00 194 LYS A CA 1
ATOM 1565 C C . LYS A 1 194 ? 1.733 -10.755 -15.306 1.00 90.00 194 LYS A C 1
ATOM 1567 O O . LYS A 1 194 ? 2.064 -10.672 -16.476 1.00 90.00 194 LYS A O 1
ATOM 1572 N N . LEU A 1 195 ? 0.856 -9.929 -14.733 1.00 90.38 195 LEU A N 1
ATOM 1573 C CA . LEU A 1 195 ? 0.179 -8.849 -15.460 1.00 90.38 195 LEU A CA 1
ATOM 1574 C C . LEU A 1 195 ? 1.136 -7.764 -15.98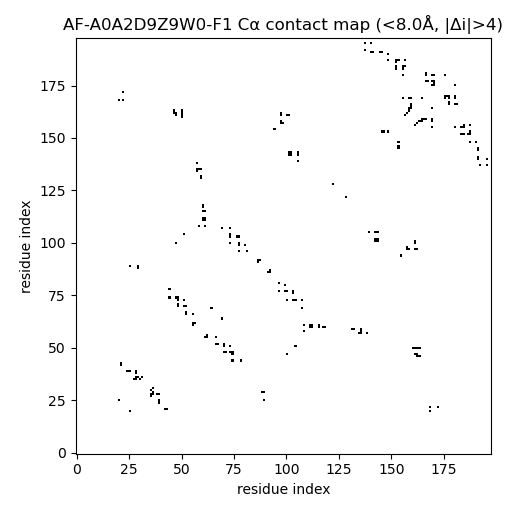3 1.00 90.38 195 LEU A C 1
ATOM 1576 O O . LEU A 1 195 ? 0.778 -7.056 -16.912 1.00 90.38 195 LEU A O 1
ATOM 1580 N N . PHE A 1 196 ? 2.309 -7.603 -15.369 1.00 87.19 196 PHE A N 1
ATOM 1581 C CA . PHE A 1 196 ? 3.333 -6.657 -15.813 1.00 87.19 196 PHE A CA 1
ATOM 1582 C C . PHE A 1 196 ? 4.184 -7.199 -16.971 1.00 87.19 196 PHE A C 1
ATOM 1584 O O . PHE A 1 196 ? 4.684 -6.421 -17.777 1.00 87.19 196 PHE A O 1
ATOM 1591 N N . THR A 1 197 ? 4.383 -8.520 -17.033 1.00 84.75 197 THR A N 1
ATOM 1592 C CA . THR A 1 197 ? 5.200 -9.180 -18.066 1.00 84.75 197 THR A CA 1
ATOM 1593 C C . THR A 1 197 ? 4.399 -9.580 -19.314 1.00 84.75 197 THR A C 1
ATOM 1595 O O . THR A 1 197 ? 5.003 -9.741 -20.375 1.00 84.75 197 THR A O 1
ATOM 1598 N N . ASP A 1 198 ? 3.081 -9.766 -19.185 1.00 71.44 198 ASP A N 1
ATOM 1599 C CA . ASP A 1 198 ? 2.148 -10.066 -20.289 1.00 71.44 198 ASP A CA 1
ATOM 1600 C C . ASP A 1 198 ? 1.822 -8.812 -21.132 1.00 71.44 198 ASP A C 1
ATOM 1602 O O . ASP A 1 198 ? 1.781 -8.940 -22.381 1.00 71.44 198 ASP A O 1
#

Solvent-accessible surface area (backbone atoms only — not comparable to full-atom values): 11503 Å² total; per-residue (Å²): 135,86,80,85,81,60,83,71,75,79,76,65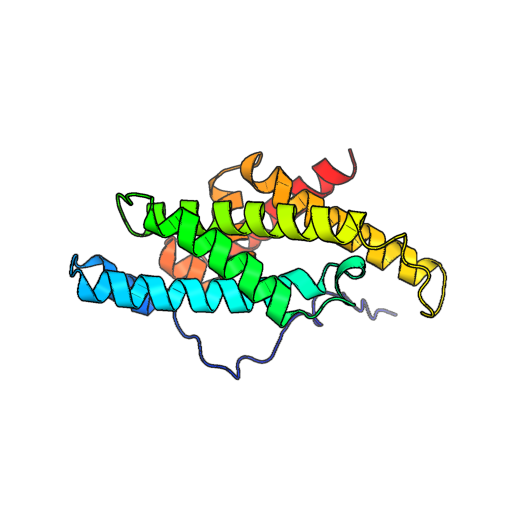,81,77,84,81,75,85,65,95,42,67,66,56,55,44,62,63,26,73,74,75,46,70,70,37,46,51,56,40,51,54,55,52,52,53,41,45,43,56,28,4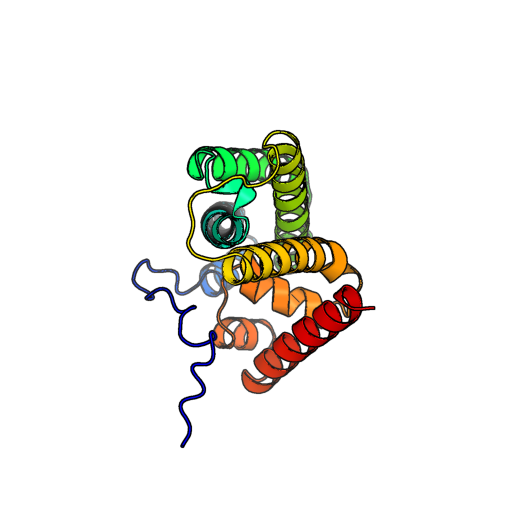1,56,60,54,49,70,54,31,70,72,52,65,84,50,64,62,67,58,56,31,45,54,43,46,56,53,45,48,58,57,54,75,75,53,88,64,92,43,74,66,55,42,45,58,50,49,48,52,50,47,41,50,47,48,48,53,53,50,53,54,47,41,67,73,41,69,79,89,88,66,100,64,81,60,69,65,57,54,51,55,53,49,55,49,27,51,48,51,57,46,45,61,68,51,37,83,77,49,60,68,70,35,34,51,48,43,38,39,38,66,44,62,62,43,49,51,61,58,50,14,69,75,66,73,45,54,44,67,57,45,49,51,41,41,52,51,42,52,50,53,48,51,49,68,72,74,107

Nearest PDB structures (foldseek):
  6dvb-assembly1_F  TM=3.238E-01  e=8.580E-03  Mycobacterium tuberculosis H37Rv
  6in7-assembly1_B  TM=3.306E-01  e=1.257E-02  Pseudomonas aeruginosa PAO1
  3atp-assembly1_B  TM=3.304E-01  e=5.178E+00  Escherichia coli str. K-12 substr. W3110
  6yj2-assembly1_A  TM=1.788E-01  e=4.277E+00  Mycobacterium tuberculosis H37Rv

Secondary structure (DSSP, 8-state):
------TTTT----S-S--TTHHHHHHHHTT--HHHHHHHHHHHHHHHHHHHHHHHTT-GGGTTS-HHHHHHHHHHHHHHHHHT---SSHHHHHHHHHHHHHHHHHHHHHHHHHHS-S-----S-HHHHHHHHHHHHHHHHHHHHGGGS-HHHHHHHIIIIIS---HHHHHHHH---HHHHHHHHHHHHHHHHHHHH-

Foldseek 3Di:
DDDPPPPVVVPDDDCPPDDPDLVVLVVVLQPPDPVSVVVNVVSQLVLLLVLQLVLLVLQPLCVVPPSNVLSVQLSVVLVVVLVPDDAPGPVRSLVSSLLSSLVSSLVSSVVSSVVRDPPPDDDPDPVVVVVSVVSSVLSSQLSVCLVVDDPVLSVLCSCCNRNVDQLVSVCVVVVNPSVVSVVSPVVSSVVSVVVVVD

Sequence (198 aa):
MSLHDSTFDSIRPTNELGHGSITLKLQQAATGNEDAQQVLFVAVMDELKASARRILKQFPRVKSLDADMLVNDIYETLLGILISKQFENREHFFAIACKNFRWTLLDIVNEKTIETEPLIGDHDSEDARQDEFENEEFYRFALKYLDDIDPELAMIVDRHLVLGMSYTEISEQTGMARSTVHERFNKATQLLKKLFTD

Radius of gyration: 17.88 Å; Cα contacts (8 Å, |Δi|>4): 139; chains: 1; bounding box: 48×42×41 Å

Mean predicted aligned error: 9.57 Å

pLDDT: mean 75.82, std 17.57, range [26.69, 97.31]